Protein AF-A0A183ESA0-F1 (afdb_monomer_lite)

Organism: NCBI:txid637853

Foldseek 3Di:
DPPPDDDDPDDPDPVSLVVVLVVDQDAAEQVRLVVCVVPPVVSCLSCLVRHPHYPPHFLVVLLVSQVSCVVNVDQFEDEEADPSCLSVQQSHPAHEHEHPDALDVVVVVVVVVVVVPPPDDDDDDDDDDDDDDDDDDDDDDDDDDDDDDDDDYDDYDDDDDDDDDDDDDDDPVVVVVVVVVVVVVVVVVVVVVSPDRDDDSSNVRGPHYDSGNDPVVVVVVVVVVVVVVVVVVVVVVVVVVVVVVVVVVCVVCVVVVHDDDPVGD

Structure (mmCIF, N/CA/C/O backbone):
data_AF-A0A183ESA0-F1
#
_entry.id   AF-A0A183ESA0-F1
#
loop_
_atom_site.group_PDB
_atom_site.id
_atom_site.type_symbol
_atom_site.label_atom_id
_atom_site.label_alt_id
_atom_site.label_comp_id
_atom_site.label_asym_id
_atom_site.label_entity_id
_atom_site.label_seq_id
_atom_site.pdbx_PDB_ins_code
_atom_site.Cartn_x
_atom_site.Cartn_y
_atom_site.Cartn_z
_atom_site.occupancy
_atom_site.B_iso_or_equiv
_atom_site.auth_seq_id
_atom_site.auth_comp_id
_atom_site.auth_asym_id
_atom_site.auth_atom_id
_atom_site.pdbx_PDB_model_num
ATOM 1 N N . MET A 1 1 ? 20.793 -19.595 -25.268 1.00 42.97 1 MET A N 1
ATOM 2 C CA . MET A 1 1 ? 19.535 -20.007 -25.916 1.00 42.97 1 MET A CA 1
ATOM 3 C C . MET A 1 1 ? 18.434 -19.319 -25.129 1.00 42.97 1 MET A C 1
ATOM 5 O O . MET A 1 1 ? 18.090 -19.791 -24.059 1.00 42.97 1 MET A O 1
ATOM 9 N N . ASN A 1 2 ? 18.054 -18.106 -25.539 1.00 47.03 2 ASN A N 1
ATOM 10 C CA . ASN A 1 2 ? 16.984 -17.364 -24.872 1.00 47.03 2 ASN A CA 1
ATOM 11 C C . ASN A 1 2 ? 15.688 -17.738 -25.583 1.00 47.03 2 ASN A C 1
ATOM 13 O O . ASN A 1 2 ? 15.438 -17.263 -26.691 1.00 47.03 2 ASN A O 1
ATOM 17 N N . ASP A 1 3 ? 14.908 -18.621 -24.967 1.00 59.81 3 ASP A N 1
ATOM 18 C CA . ASP A 1 3 ? 13.585 -19.028 -25.443 1.00 59.81 3 ASP A CA 1
ATOM 19 C C . ASP A 1 3 ? 12.548 -17.928 -25.150 1.00 59.81 3 ASP A C 1
ATOM 21 O O . ASP A 1 3 ? 11.553 -18.137 -24.454 1.00 59.81 3 ASP A O 1
ATOM 25 N N . ASP A 1 4 ? 12.784 -16.723 -25.675 1.00 79.75 4 ASP A N 1
ATOM 26 C CA . ASP A 1 4 ? 11.863 -15.595 -25.539 1.00 79.75 4 ASP A CA 1
ATOM 27 C C . ASP A 1 4 ? 10.643 -15.824 -26.441 1.00 79.75 4 ASP A C 1
ATOM 29 O O . ASP A 1 4 ? 10.567 -15.390 -27.596 1.00 79.75 4 ASP A O 1
ATOM 33 N N . LYS A 1 5 ? 9.655 -16.541 -25.902 1.00 81.00 5 LYS A N 1
ATOM 34 C CA . LYS A 1 5 ? 8.377 -16.780 -26.570 1.00 81.00 5 LYS A CA 1
ATOM 35 C C . LYS A 1 5 ? 7.560 -15.487 -26.601 1.00 81.00 5 LYS A C 1
ATOM 37 O O . LYS A 1 5 ? 7.097 -14.998 -25.573 1.00 81.00 5 LYS A O 1
ATOM 42 N N . LYS A 1 6 ? 7.329 -14.945 -27.799 1.00 83.94 6 LYS A N 1
ATOM 43 C CA . LYS A 1 6 ? 6.444 -13.786 -27.999 1.00 83.94 6 LYS A CA 1
ATOM 44 C C . LYS A 1 6 ? 4.983 -14.230 -27.962 1.00 83.94 6 LYS A C 1
ATOM 46 O O . LYS A 1 6 ? 4.572 -15.088 -28.740 1.00 83.94 6 LYS A O 1
ATOM 51 N N . ILE A 1 7 ? 4.199 -13.628 -27.072 1.00 80.00 7 ILE A N 1
ATOM 52 C CA . ILE A 1 7 ? 2.771 -13.915 -26.886 1.00 80.00 7 ILE A CA 1
ATOM 53 C C . ILE A 1 7 ? 1.970 -12.652 -27.222 1.00 80.00 7 ILE A C 1
ATOM 55 O O . ILE A 1 7 ? 2.433 -11.534 -26.994 1.00 80.00 7 ILE A O 1
ATOM 59 N N . SER A 1 8 ? 0.767 -12.820 -27.780 1.00 77.88 8 SER A N 1
ATOM 60 C CA . SER A 1 8 ? -0.164 -11.704 -27.976 1.00 77.88 8 SER A CA 1
ATOM 61 C C . SER A 1 8 ? -0.541 -11.093 -26.629 1.00 77.88 8 SER A C 1
ATOM 63 O O . SER A 1 8 ? -1.071 -11.781 -25.761 1.00 77.88 8 SER A O 1
ATOM 65 N N . LEU A 1 9 ? -0.304 -9.791 -26.488 1.00 73.56 9 LEU A N 1
ATOM 66 C CA . LEU A 1 9 ? -0.511 -9.044 -25.249 1.00 73.56 9 LEU A CA 1
ATOM 67 C C . LEU A 1 9 ? -1.984 -8.990 -24.810 1.00 73.56 9 LEU A C 1
ATOM 69 O O . LEU A 1 9 ? -2.254 -8.907 -23.619 1.00 73.56 9 LEU A O 1
ATOM 73 N N . LEU A 1 10 ? -2.929 -9.033 -25.756 1.00 79.19 10 LEU A N 1
ATOM 74 C CA . LEU A 1 10 ? -4.363 -8.926 -25.479 1.00 79.19 10 LEU A CA 1
ATOM 75 C C . LEU A 1 10 ? -5.070 -10.259 -25.735 1.00 79.19 10 LEU A C 1
ATOM 77 O O . LEU A 1 10 ? -5.258 -10.646 -26.896 1.00 79.19 10 LEU A O 1
ATOM 81 N N . PRO A 1 11 ? -5.491 -10.964 -24.674 1.00 78.94 11 PRO A N 1
ATOM 82 C CA . PRO A 1 11 ? -6.398 -12.092 -24.802 1.00 78.94 11 PRO A CA 1
ATOM 83 C C . PRO A 1 11 ? -7.762 -11.616 -25.330 1.00 78.94 11 PRO A C 1
ATOM 85 O O . PRO A 1 11 ? -8.261 -10.564 -24.941 1.00 78.94 11 PRO A O 1
ATOM 88 N N . LYS A 1 12 ? -8.374 -12.389 -26.235 1.00 78.94 12 LYS A N 1
ATOM 89 C CA . LYS A 1 12 ? -9.577 -11.973 -26.988 1.00 78.94 12 LYS A CA 1
ATOM 90 C C . LYS A 1 12 ? -10.897 -12.094 -26.209 1.00 78.94 12 LYS A C 1
ATOM 92 O O . LYS A 1 12 ? -11.920 -11.614 -26.681 1.00 78.94 12 LYS A O 1
ATOM 97 N N . SER A 1 13 ? -10.896 -12.756 -25.053 1.00 83.81 13 SER A N 1
ATOM 98 C CA . SER A 1 13 ? -12.087 -12.981 -24.225 1.00 83.81 13 SER A CA 1
ATOM 99 C C . SER A 1 13 ? -11.747 -12.917 -22.738 1.00 83.81 13 SER A C 1
ATOM 101 O O . SER A 1 13 ? -10.604 -13.162 -22.352 1.00 83.81 13 SER A O 1
ATOM 103 N N . ASN A 1 14 ? -12.743 -12.656 -21.886 1.00 83.19 14 ASN A N 1
ATOM 104 C CA . ASN A 1 14 ? -12.554 -12.618 -20.429 1.00 83.19 14 ASN A CA 1
ATOM 105 C C . ASN A 1 14 ? -12.005 -13.943 -19.875 1.00 83.19 14 ASN A C 1
ATOM 107 O O . ASN A 1 14 ? -11.122 -13.935 -19.022 1.00 83.19 14 ASN A O 1
ATOM 111 N N . ALA A 1 15 ? -12.464 -15.080 -20.409 1.00 86.75 15 ALA A N 1
ATOM 112 C CA . ALA A 1 15 ? -11.935 -16.394 -20.047 1.00 86.75 15 ALA A CA 1
ATOM 113 C C . ALA A 1 15 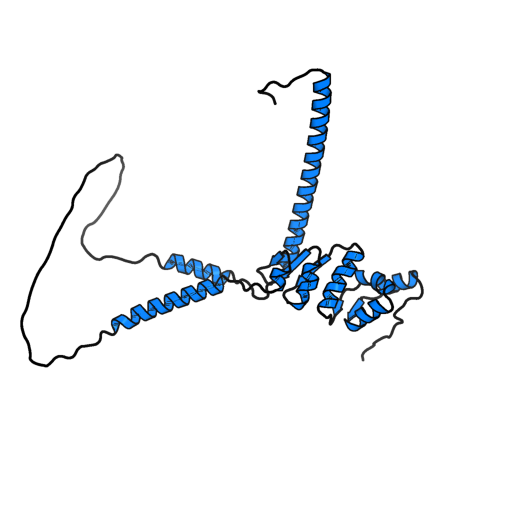? -10.451 -16.540 -20.426 1.00 86.75 15 ALA A C 1
ATOM 115 O O . ALA A 1 15 ? -9.660 -17.089 -19.660 1.00 86.75 15 ALA A O 1
ATOM 116 N N . ALA A 1 16 ? -10.051 -16.001 -21.581 1.00 87.12 16 ALA A N 1
ATOM 117 C CA . ALA A 1 16 ? -8.655 -15.997 -21.998 1.00 87.12 16 ALA A CA 1
ATOM 118 C C . ALA A 1 16 ? -7.798 -15.058 -21.131 1.00 87.12 16 ALA A C 1
ATOM 120 O O . ALA A 1 16 ? -6.653 -15.396 -20.853 1.00 87.12 16 ALA A O 1
ATOM 121 N N . VAL A 1 17 ? -8.340 -13.925 -20.662 1.00 86.38 17 VAL A N 1
ATOM 122 C CA . VAL A 1 17 ? -7.652 -13.031 -19.710 1.00 86.38 17 VAL A CA 1
ATOM 123 C C . VAL A 1 17 ? -7.436 -13.726 -18.371 1.00 86.38 17 VAL A C 1
ATOM 125 O O . VAL A 1 17 ? -6.319 -13.719 -17.864 1.00 86.38 17 VAL A O 1
ATOM 128 N N . ALA A 1 18 ? -8.468 -14.373 -17.825 1.00 88.25 18 ALA A N 1
ATOM 129 C CA . ALA A 1 18 ? -8.351 -15.117 -16.575 1.00 88.25 18 ALA A CA 1
ATOM 130 C C . ALA A 1 18 ? -7.291 -16.224 -16.678 1.00 88.25 18 ALA A C 1
ATOM 132 O O . ALA A 1 18 ? -6.413 -16.321 -15.821 1.00 88.25 18 ALA A O 1
ATOM 133 N N . ARG A 1 19 ? -7.311 -16.996 -17.775 1.00 90.44 19 ARG A N 1
ATOM 134 C CA . ARG A 1 19 ? -6.288 -18.012 -18.043 1.00 90.44 19 ARG A CA 1
ATOM 135 C C . ARG A 1 19 ? -4.894 -17.396 -18.148 1.00 90.44 19 ARG A C 1
ATOM 137 O O . ARG A 1 19 ? -3.972 -17.884 -17.506 1.00 90.44 19 ARG A O 1
ATOM 144 N N . PHE A 1 20 ? -4.750 -16.312 -18.905 1.00 89.69 20 PHE A N 1
ATOM 145 C CA . PHE A 1 20 ? -3.479 -15.615 -19.085 1.00 89.69 20 PHE A CA 1
ATOM 146 C C . PHE A 1 20 ? -2.893 -15.126 -17.755 1.00 89.69 20 PHE A C 1
ATOM 148 O O . PHE A 1 20 ? -1.701 -15.286 -17.519 1.00 89.69 20 PHE A O 1
ATOM 155 N N . ILE A 1 21 ? -3.734 -14.596 -16.864 1.00 91.12 21 ILE A N 1
ATOM 156 C CA . ILE A 1 21 ? -3.325 -14.165 -15.523 1.00 91.12 21 ILE A CA 1
ATOM 157 C C . ILE A 1 21 ? -2.911 -15.349 -14.642 1.00 91.12 21 ILE A C 1
ATOM 159 O O . ILE A 1 21 ? -1.981 -15.220 -13.855 1.00 91.12 21 ILE A O 1
ATOM 163 N N . SER A 1 22 ? -3.583 -16.496 -14.762 1.00 90.62 22 SER A N 1
ATOM 164 C CA . SER A 1 22 ? -3.244 -17.689 -13.975 1.00 90.62 22 SER A CA 1
ATOM 165 C C . SER A 1 22 ? -2.002 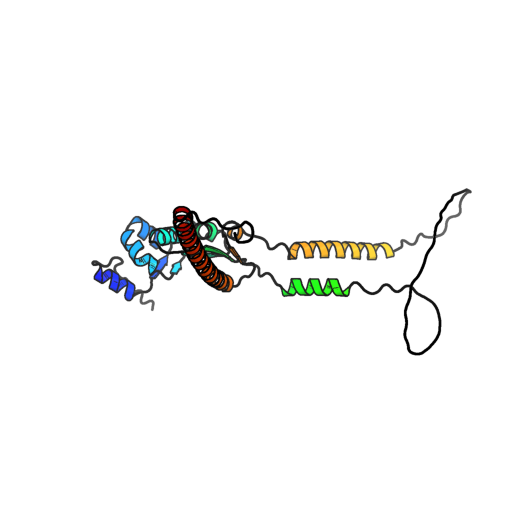-18.433 -14.474 1.00 90.62 22 SER A C 1
ATOM 167 O O . SER A 1 22 ? -1.339 -19.105 -13.692 1.00 90.62 22 SER A O 1
ATOM 169 N N . GLU A 1 23 ? -1.706 -18.342 -15.772 1.00 91.44 23 GLU A N 1
ATOM 170 C CA . GLU A 1 23 ? -0.647 -19.116 -16.432 1.00 91.44 23 GLU A CA 1
ATOM 171 C C . GLU A 1 23 ? 0.717 -18.410 -16.364 1.00 91.44 23 GLU A C 1
ATOM 173 O O . GLU A 1 23 ? 1.753 -19.068 -16.456 1.00 91.44 23 GLU A O 1
ATOM 178 N N . TYR A 1 24 ? 0.731 -17.086 -16.175 1.00 90.56 24 TYR A N 1
ATOM 179 C CA . TYR A 1 24 ? 1.946 -16.274 -16.218 1.00 90.56 24 TYR A CA 1
ATOM 180 C C . TYR A 1 24 ? 2.103 -15.360 -15.007 1.00 90.56 24 TYR A C 1
ATOM 182 O O . TYR A 1 24 ? 1.142 -14.838 -14.449 1.00 90.56 24 TYR A O 1
ATOM 190 N N . GLU A 1 25 ? 3.360 -15.093 -14.656 1.00 92.25 25 GLU A N 1
ATOM 191 C CA . GLU A 1 25 ? 3.720 -14.044 -13.709 1.00 92.25 25 GLU A CA 1
ATOM 192 C C . GLU A 1 25 ? 4.126 -12.775 -14.458 1.00 92.25 25 GLU A C 1
ATOM 194 O O . GLU A 1 25 ? 4.888 -12.825 -15.426 1.00 92.25 25 GLU A O 1
ATOM 199 N N . PHE A 1 26 ? 3.640 -11.618 -14.006 1.00 93.69 26 PHE A N 1
ATOM 200 C CA . PHE A 1 26 ? 3.878 -10.362 -14.712 1.00 93.69 26 PHE A CA 1
ATOM 201 C C . PHE A 1 26 ? 5.022 -9.553 -14.105 1.00 93.69 26 PHE A C 1
ATOM 203 O O . PHE A 1 26 ? 5.027 -9.219 -12.915 1.00 93.69 26 PHE A O 1
ATOM 210 N N . CYS A 1 27 ? 5.944 -9.163 -14.983 1.00 95.75 27 CYS A N 1
ATOM 211 C CA . CYS A 1 27 ? 6.934 -8.120 -14.767 1.00 95.75 27 CYS A CA 1
ATOM 212 C C . CYS A 1 27 ? 6.719 -7.030 -15.824 1.00 95.75 27 CYS A C 1
ATOM 214 O O . CYS A 1 27 ? 6.793 -7.303 -17.022 1.00 95.75 27 CYS A O 1
ATOM 216 N N . ILE A 1 28 ? 6.425 -5.802 -15.395 1.00 96.06 28 ILE A N 1
ATOM 217 C CA . ILE A 1 28 ? 6.153 -4.673 -16.291 1.00 96.06 28 ILE A CA 1
ATOM 218 C C . ILE A 1 28 ? 7.266 -3.639 -16.151 1.00 96.06 28 ILE A C 1
ATOM 220 O O . ILE A 1 28 ? 7.610 -3.219 -15.049 1.00 96.06 28 ILE A O 1
ATOM 224 N N . THR A 1 29 ? 7.821 -3.197 -17.278 1.00 97.62 29 THR A N 1
ATOM 225 C CA . THR A 1 29 ? 8.813 -2.116 -17.306 1.00 97.62 29 THR A CA 1
ATOM 226 C C . THR A 1 29 ? 8.151 -0.741 -17.410 1.00 97.62 29 THR A C 1
ATOM 228 O O . THR A 1 29 ? 7.034 -0.626 -17.911 1.00 97.62 29 THR A O 1
ATOM 231 N N . GLY A 1 30 ? 8.851 0.326 -17.014 1.00 97.12 30 GLY A N 1
ATOM 232 C CA . GLY A 1 30 ? 8.364 1.710 -17.140 1.00 97.12 30 GLY A CA 1
ATOM 233 C C . GLY A 1 30 ? 7.778 2.071 -18.517 1.00 97.12 30 GLY A C 1
ATOM 234 O O . GLY A 1 30 ? 6.642 2.547 -18.578 1.00 97.12 30 GLY A O 1
ATOM 235 N N . PRO A 1 31 ? 8.480 1.810 -19.638 1.00 96.94 31 PRO A N 1
ATOM 236 C CA . PRO A 1 31 ? 7.934 2.059 -20.974 1.00 96.94 31 PRO A CA 1
ATOM 237 C C . PRO A 1 31 ? 6.676 1.236 -21.279 1.00 96.94 31 PRO A C 1
ATOM 239 O O . PRO A 1 31 ? 5.709 1.772 -21.820 1.00 96.94 31 PRO A O 1
ATOM 242 N N . ALA A 1 32 ? 6.652 -0.044 -20.887 1.00 95.44 32 ALA A N 1
ATOM 243 C CA . ALA A 1 32 ? 5.488 -0.906 -21.074 1.00 95.44 32 ALA A CA 1
ATOM 244 C C . ALA A 1 32 ? 4.286 -0.420 -20.250 1.00 95.44 32 ALA A C 1
ATOM 246 O O . ALA A 1 32 ? 3.168 -0.398 -20.753 1.00 95.44 32 ALA A O 1
ATOM 247 N N . PHE A 1 33 ? 4.512 0.043 -19.019 1.00 96.88 33 PHE A N 1
ATOM 248 C CA . PHE A 1 33 ? 3.473 0.612 -18.166 1.00 96.88 33 PHE A CA 1
ATOM 249 C C . PHE A 1 33 ? 2.828 1.854 -18.796 1.00 96.88 33 PHE A C 1
ATOM 251 O O . PHE A 1 33 ? 1.606 1.946 -18.851 1.00 96.88 33 PHE A O 1
ATOM 258 N N . ILE A 1 34 ? 3.625 2.781 -19.341 1.00 96.81 34 ILE A N 1
ATOM 259 C CA . ILE A 1 34 ? 3.108 3.974 -20.038 1.00 96.81 34 ILE A CA 1
ATOM 260 C C . ILE A 1 34 ? 2.361 3.604 -21.325 1.00 96.81 34 ILE A C 1
ATOM 262 O O . ILE A 1 34 ? 1.301 4.163 -21.623 1.00 96.81 34 ILE A O 1
ATOM 266 N N . TYR A 1 35 ? 2.882 2.642 -22.087 1.00 95.69 35 TYR A N 1
ATOM 267 C CA . TYR A 1 35 ? 2.198 2.135 -23.274 1.00 95.69 35 TYR A CA 1
ATOM 268 C C . TYR A 1 35 ? 0.829 1.541 -22.915 1.00 95.69 35 TYR A C 1
ATOM 270 O O . TYR A 1 35 ? -0.185 1.899 -23.511 1.00 95.69 35 TYR A O 1
ATOM 278 N N . LEU A 1 36 ? 0.779 0.696 -21.885 1.00 95.12 36 LEU A N 1
ATOM 279 C CA . LEU A 1 36 ? -0.451 0.092 -21.387 1.00 95.12 36 LEU A CA 1
ATOM 280 C C . LEU A 1 36 ? -1.431 1.140 -20.847 1.00 95.12 36 LEU A C 1
ATOM 282 O O . LEU A 1 36 ? -2.613 1.074 -21.171 1.00 95.12 36 LEU A O 1
ATOM 286 N N . LEU A 1 37 ? -0.951 2.141 -20.105 1.00 94.25 37 LEU A N 1
ATOM 287 C CA . LEU A 1 37 ? -1.775 3.254 -19.626 1.00 94.25 37 LEU A CA 1
ATOM 288 C C . LEU A 1 37 ? -2.436 4.026 -20.775 1.00 94.25 37 LEU A C 1
ATOM 290 O O . LEU A 1 37 ? -3.595 4.409 -20.660 1.00 94.25 37 LEU A O 1
ATOM 294 N N . SER A 1 38 ? -1.712 4.254 -21.874 1.00 95.12 38 SER A N 1
ATOM 295 C CA . SER A 1 38 ? -2.193 5.079 -22.991 1.00 95.12 38 SER A CA 1
ATOM 296 C C . SER A 1 38 ? -3.023 4.316 -24.025 1.00 95.12 38 SER A C 1
ATOM 298 O O . SER A 1 38 ? -3.928 4.896 -24.622 1.00 95.12 38 SER A O 1
ATOM 300 N N . LYS A 1 39 ? -2.721 3.035 -24.272 1.00 94.06 39 LYS A N 1
ATOM 301 C CA . LYS A 1 39 ? -3.350 2.243 -25.344 1.00 94.06 39 LYS A CA 1
ATOM 302 C C . LYS A 1 39 ? -4.282 1.145 -24.839 1.00 94.06 39 LYS A C 1
ATOM 304 O O . LYS A 1 39 ? -5.254 0.828 -25.518 1.00 94.06 39 LYS A O 1
ATOM 309 N N . HIS A 1 40 ? -4.021 0.575 -23.662 1.00 92.75 40 HIS A N 1
ATOM 310 C CA . HIS A 1 40 ? -4.723 -0.609 -23.150 1.00 92.75 40 HIS A CA 1
ATOM 311 C C . HIS A 1 40 ? -5.070 -0.479 -21.659 1.00 92.75 40 HIS A C 1
ATOM 313 O O . HIS A 1 40 ? -4.832 -1.391 -20.866 1.00 92.75 40 HIS A O 1
ATOM 319 N N . TYR A 1 41 ? -5.662 0.657 -21.280 1.00 92.19 41 TYR A N 1
ATOM 320 C CA . TYR A 1 41 ? -5.910 1.016 -19.881 1.00 92.19 41 TYR A CA 1
ATOM 321 C C . TYR A 1 41 ? -6.769 -0.010 -19.124 1.00 92.19 41 TYR A C 1
ATOM 323 O O . TYR A 1 41 ? -6.438 -0.395 -18.004 1.00 92.19 41 TYR A O 1
ATOM 331 N N . HIS A 1 42 ? -7.842 -0.510 -19.747 1.00 91.06 42 HIS A N 1
ATOM 332 C CA . HIS A 1 42 ? -8.700 -1.528 -19.133 1.00 91.06 42 HIS A CA 1
ATOM 333 C C . HIS A 1 42 ? -7.926 -2.822 -18.847 1.00 91.06 42 HIS A C 1
ATOM 335 O O . HIS A 1 42 ? -8.008 -3.369 -17.751 1.00 91.06 42 HIS A O 1
ATOM 341 N N . PHE A 1 43 ? -7.131 -3.287 -19.813 1.00 91.50 43 PHE A N 1
ATOM 342 C CA . PHE A 1 43 ? -6.308 -4.482 -19.642 1.00 91.50 43 PHE A CA 1
ATOM 343 C C . PHE A 1 43 ? -5.271 -4.295 -18.530 1.00 91.50 43 PHE A C 1
ATOM 345 O O . PHE A 1 43 ? -5.128 -5.173 -17.683 1.00 91.50 43 PHE A O 1
ATOM 352 N N . LEU A 1 44 ? -4.617 -3.128 -18.479 1.00 93.62 44 LEU A N 1
ATOM 353 C CA . LEU A 1 44 ? -3.693 -2.788 -17.402 1.00 93.62 44 LEU A CA 1
ATOM 354 C C . LEU A 1 44 ? -4.367 -2.894 -16.033 1.00 93.62 44 LEU A C 1
ATOM 356 O O . LEU A 1 44 ? -3.815 -3.534 -15.147 1.00 93.62 44 LEU A O 1
ATOM 360 N N . ARG A 1 45 ? -5.560 -2.311 -15.865 1.00 93.06 45 ARG A N 1
ATOM 361 C CA . ARG A 1 45 ? -6.317 -2.385 -14.605 1.00 93.06 45 ARG A CA 1
ATOM 362 C C . ARG A 1 45 ? -6.657 -3.822 -14.208 1.00 93.06 45 ARG A C 1
ATOM 364 O O . ARG A 1 45 ? -6.602 -4.128 -13.023 1.00 93.06 45 ARG A O 1
ATOM 371 N N . CYS A 1 46 ? -6.959 -4.696 -15.170 1.00 91.75 46 CYS A N 1
ATOM 372 C CA . CYS A 1 46 ? -7.207 -6.114 -14.899 1.00 91.75 46 CYS A CA 1
ATOM 373 C C . CYS A 1 46 ? -5.956 -6.843 -14.401 1.00 91.75 46 CYS A C 1
ATOM 375 O O . CYS A 1 46 ? -6.050 -7.631 -13.468 1.00 91.75 46 CYS A O 1
ATOM 377 N N . ILE A 1 47 ? -4.792 -6.599 -15.011 1.00 93.44 47 ILE A N 1
ATOM 378 C CA . ILE A 1 47 ? -3.563 -7.317 -14.644 1.00 93.44 47 ILE A CA 1
ATOM 379 C C . ILE A 1 47 ? -2.835 -6.689 -13.454 1.00 93.44 47 ILE A C 1
ATOM 381 O O . ILE A 1 47 ? -2.086 -7.392 -12.791 1.00 93.44 47 ILE A O 1
ATOM 385 N N . MET A 1 48 ? -3.038 -5.397 -13.165 1.00 94.56 48 MET A N 1
ATOM 386 C CA . MET A 1 48 ? -2.276 -4.639 -12.160 1.00 94.56 48 MET A CA 1
ATOM 387 C C . MET A 1 48 ? -2.210 -5.312 -10.777 1.00 94.56 48 MET A C 1
ATOM 389 O O . MET A 1 48 ? -1.107 -5.373 -10.235 1.00 94.56 48 MET A O 1
ATOM 393 N N . PRO A 1 49 ? -3.301 -5.886 -10.226 1.00 93.94 49 PRO A N 1
ATOM 394 C CA . PRO A 1 49 ? -3.256 -6.603 -8.945 1.00 93.94 49 PRO A CA 1
ATOM 395 C C . PRO A 1 49 ? -2.417 -7.890 -8.974 1.00 93.94 49 PRO A C 1
ATOM 397 O O . PRO A 1 49 ? -2.046 -8.415 -7.929 1.00 93.94 49 PRO A O 1
ATOM 400 N N . HIS A 1 50 ? -2.125 -8.406 -10.168 1.00 94.56 50 HIS A N 1
ATOM 401 C CA . HIS A 1 50 ? -1.374 -9.637 -10.401 1.00 94.56 50 HIS A CA 1
ATOM 402 C C . HIS A 1 50 ? 0.077 -9.374 -10.835 1.00 94.56 50 HIS A C 1
ATOM 404 O O . HIS A 1 50 ? 0.847 -10.317 -11.029 1.00 94.56 50 HIS A O 1
ATOM 410 N N . VAL A 1 51 ? 0.478 -8.106 -10.993 1.00 96.25 51 VAL A N 1
ATOM 411 C CA . VAL A 1 51 ? 1.859 -7.744 -11.327 1.00 96.25 51 VAL A CA 1
ATOM 412 C C . VAL A 1 51 ? 2.739 -7.851 -10.095 1.00 96.25 51 VAL A C 1
ATOM 414 O O . VAL A 1 51 ? 2.545 -7.138 -9.115 1.00 96.25 51 VAL A O 1
ATOM 417 N N . LYS A 1 52 ? 3.749 -8.721 -10.168 1.00 96.25 52 LYS A N 1
ATOM 418 C CA . LYS A 1 52 ? 4.701 -8.932 -9.071 1.00 96.25 52 LYS A CA 1
ATOM 419 C C . LYS A 1 52 ? 5.831 -7.914 -9.086 1.00 96.25 52 LYS A C 1
ATOM 421 O O . LYS A 1 52 ? 6.329 -7.529 -8.034 1.00 96.25 52 LYS A O 1
ATOM 426 N N . ILE A 1 53 ? 6.262 -7.508 -10.282 1.00 97.38 53 ILE A N 1
ATOM 427 C CA . ILE A 1 53 ? 7.441 -6.660 -10.456 1.00 97.38 53 ILE A CA 1
ATOM 428 C C . ILE A 1 53 ? 7.114 -5.500 -11.390 1.00 97.38 53 ILE A C 1
ATOM 430 O O . ILE A 1 53 ? 6.736 -5.694 -12.543 1.00 97.38 53 ILE A O 1
ATOM 434 N N . PHE A 1 54 ? 7.343 -4.283 -10.903 1.00 97.12 54 PHE A N 1
ATOM 435 C CA . PHE A 1 54 ? 7.434 -3.087 -11.733 1.00 97.12 54 PHE A CA 1
ATOM 436 C C . PHE A 1 54 ? 8.901 -2.662 -11.810 1.00 97.12 54 PHE A C 1
ATOM 438 O O . PHE A 1 54 ? 9.480 -2.194 -10.830 1.00 97.12 54 PHE A O 1
ATOM 445 N N . ALA A 1 55 ? 9.525 -2.858 -12.967 1.00 97.19 55 ALA A N 1
ATOM 446 C CA . ALA A 1 55 ? 10.954 -2.650 -13.159 1.00 97.19 55 ALA A CA 1
ATOM 447 C C . ALA A 1 55 ? 11.246 -1.350 -13.920 1.00 97.19 55 ALA A C 1
ATOM 449 O O . ALA A 1 55 ? 10.485 -0.928 -14.789 1.00 97.19 55 ALA A O 1
ATOM 450 N N . ARG A 1 56 ? 12.402 -0.731 -13.641 1.00 96.12 56 ARG A N 1
ATOM 451 C CA . ARG A 1 56 ? 12.890 0.463 -14.367 1.00 96.12 56 ARG A CA 1
ATOM 452 C C . ARG A 1 56 ? 11.849 1.596 -14.428 1.00 96.12 56 ARG A C 1
ATOM 454 O O . ARG A 1 56 ? 11.678 2.241 -15.459 1.00 96.12 56 ARG A O 1
ATOM 461 N N . MET A 1 57 ? 11.141 1.806 -13.320 1.00 97.00 57 MET A N 1
ATOM 462 C CA . MET A 1 57 ? 10.090 2.815 -13.204 1.00 97.00 57 MET A CA 1
ATOM 463 C C . MET A 1 57 ? 10.687 4.183 -12.875 1.00 97.00 57 MET A C 1
ATOM 465 O O . MET A 1 57 ? 11.483 4.308 -11.942 1.00 97.00 57 MET A O 1
ATOM 469 N N . ALA A 1 58 ? 10.258 5.217 -13.595 1.00 96.81 58 ALA A N 1
ATOM 470 C CA . ALA A 1 58 ? 10.539 6.599 -13.219 1.00 96.81 58 ALA A CA 1
ATOM 471 C C . ALA A 1 58 ? 9.794 6.969 -11.916 1.00 96.81 58 ALA A C 1
ATOM 473 O O . ALA A 1 58 ? 8.724 6.407 -11.657 1.00 96.81 58 ALA A O 1
ATOM 474 N N . PRO A 1 59 ? 10.275 7.946 -11.120 1.00 96.69 59 PRO A N 1
ATOM 475 C CA . PRO A 1 59 ? 9.635 8.339 -9.857 1.00 96.69 59 PRO A CA 1
ATOM 476 C C . PRO A 1 59 ? 8.130 8.617 -9.987 1.00 96.69 59 PRO A C 1
ATOM 478 O O . PRO A 1 59 ? 7.319 8.068 -9.243 1.00 96.69 59 PRO A O 1
ATOM 481 N N . LYS A 1 60 ? 7.725 9.371 -11.020 1.00 96.38 60 LYS A N 1
ATOM 482 C CA . LYS A 1 60 ? 6.307 9.675 -11.268 1.00 96.38 60 LYS A CA 1
ATOM 483 C C . LYS A 1 60 ? 5.471 8.439 -11.615 1.00 96.38 60 LYS A C 1
ATOM 485 O O . LYS A 1 60 ? 4.279 8.391 -11.327 1.00 96.38 60 LYS A O 1
ATOM 490 N N . GLN A 1 61 ? 6.085 7.422 -12.218 1.00 97.25 61 GLN A N 1
ATOM 491 C CA . GLN A 1 61 ? 5.405 6.168 -12.540 1.00 97.25 61 GLN A CA 1
ATOM 492 C C . GLN A 1 61 ? 5.158 5.331 -11.282 1.00 97.25 61 GLN A C 1
ATOM 494 O O . GLN A 1 61 ? 4.096 4.729 -11.176 1.00 97.25 61 GLN A O 1
ATOM 499 N N . LYS A 1 62 ? 6.080 5.333 -10.307 1.00 96.88 62 LYS A N 1
ATOM 500 C CA . LYS A 1 62 ? 5.877 4.657 -9.012 1.00 96.88 62 LYS A CA 1
ATOM 501 C C . LYS A 1 62 ? 4.675 5.232 -8.261 1.00 96.88 62 LYS A C 1
ATOM 503 O O . LYS A 1 62 ? 3.816 4.487 -7.801 1.00 96.88 62 LYS A O 1
ATOM 508 N N . GLU A 1 63 ? 4.573 6.561 -8.213 1.00 96.81 63 GLU A N 1
ATOM 509 C CA . GLU A 1 63 ? 3.398 7.259 -7.672 1.00 96.81 63 GLU A CA 1
ATOM 510 C C . GLU A 1 63 ? 2.114 6.847 -8.410 1.00 96.81 63 GLU A C 1
ATOM 512 O O . GLU A 1 63 ? 1.079 6.583 -7.790 1.00 96.81 63 GLU A O 1
ATOM 517 N N . ARG A 1 64 ? 2.181 6.735 -9.744 1.00 96.94 64 ARG A N 1
ATOM 518 C CA . ARG A 1 64 ? 1.029 6.315 -10.543 1.00 96.94 64 ARG A CA 1
ATOM 519 C C . ARG A 1 64 ? 0.593 4.881 -10.240 1.00 96.94 64 ARG A C 1
ATOM 521 O O . ARG A 1 64 ? -0.601 4.637 -10.157 1.00 96.94 64 ARG A O 1
ATOM 528 N N . VAL A 1 65 ? 1.524 3.951 -10.025 1.00 97.25 65 VAL A N 1
ATOM 529 C CA . VAL A 1 65 ? 1.190 2.570 -9.631 1.00 97.25 65 VAL A CA 1
ATOM 530 C C . VAL A 1 65 ? 0.396 2.551 -8.321 1.00 97.25 65 VAL A C 1
ATOM 532 O O . VAL A 1 65 ? -0.667 1.938 -8.267 1.00 97.25 65 VAL A O 1
ATOM 535 N N . ILE A 1 66 ? 0.860 3.270 -7.292 1.00 97.62 66 ILE A N 1
ATOM 536 C CA . ILE A 1 66 ? 0.163 3.344 -5.997 1.00 97.62 66 ILE A CA 1
ATOM 537 C C . ILE A 1 66 ? -1.238 3.946 -6.153 1.00 97.62 66 ILE A C 1
ATOM 539 O O . ILE A 1 66 ? -2.215 3.391 -5.657 1.00 97.62 66 ILE A O 1
ATOM 543 N N . THR A 1 67 ? -1.360 5.060 -6.874 1.00 97.00 67 THR A N 1
ATOM 544 C CA . THR A 1 67 ? -2.655 5.736 -7.056 1.00 97.00 67 THR A CA 1
ATOM 545 C C . THR A 1 67 ? -3.649 4.918 -7.889 1.00 97.00 67 THR A C 1
ATOM 547 O O . THR A 1 67 ? -4.839 4.912 -7.571 1.00 97.00 67 THR A O 1
ATOM 550 N N . GLU A 1 68 ? -3.198 4.179 -8.905 1.00 96.44 68 GLU A N 1
ATOM 551 C CA . GLU A 1 68 ? -4.059 3.274 -9.683 1.00 96.44 68 GLU A CA 1
ATOM 552 C C . GLU A 1 68 ? -4.534 2.076 -8.846 1.00 96.44 68 GLU A C 1
ATOM 554 O O . GLU A 1 68 ? -5.726 1.768 -8.864 1.00 96.44 68 GLU A O 1
ATOM 559 N N . LEU A 1 69 ? -3.654 1.456 -8.046 1.00 97.25 69 LEU A N 1
ATOM 560 C CA . LEU A 1 69 ? -4.039 0.394 -7.104 1.00 97.25 69 LEU A CA 1
ATOM 561 C C . LEU A 1 69 ? -5.074 0.890 -6.083 1.00 97.25 69 LEU A C 1
ATOM 563 O O . LEU A 1 69 ? -6.081 0.222 -5.851 1.00 97.25 69 LEU A O 1
ATOM 567 N N . LYS A 1 70 ? -4.899 2.101 -5.544 1.00 96.69 70 LYS A N 1
ATOM 568 C CA . LYS A 1 70 ? -5.899 2.732 -4.665 1.00 96.69 70 LYS A CA 1
ATOM 569 C C . LYS A 1 70 ? -7.228 2.978 -5.372 1.00 96.69 70 LYS A C 1
ATOM 571 O O . LYS A 1 70 ? -8.285 2.705 -4.816 1.00 96.69 70 LYS A O 1
ATOM 576 N N . THR A 1 71 ? -7.191 3.442 -6.620 1.00 96.19 71 THR A N 1
ATOM 577 C CA . THR A 1 71 ? -8.398 3.673 -7.440 1.00 96.19 71 THR A CA 1
ATOM 578 C C . THR A 1 71 ? -9.128 2.367 -7.781 1.00 96.19 71 THR A C 1
ATOM 580 O O . THR A 1 71 ? -10.304 2.381 -8.136 1.00 96.19 71 THR A O 1
ATOM 583 N N . LEU A 1 72 ? -8.445 1.224 -7.697 1.00 96.12 72 LEU A N 1
ATOM 584 C CA . LEU A 1 72 ? -9.045 -0.108 -7.799 1.00 96.12 72 LEU A CA 1
ATOM 585 C C . LEU A 1 72 ? -9.642 -0.608 -6.469 1.00 96.12 72 LEU A C 1
ATOM 587 O O . LEU A 1 72 ? -10.239 -1.679 -6.449 1.00 96.12 72 LEU A O 1
ATOM 591 N N . GLY A 1 73 ? -9.519 0.158 -5.380 1.00 96.94 73 GLY A N 1
ATOM 592 C CA . GLY A 1 73 ? -10.054 -0.179 -4.059 1.00 96.94 73 GLY A CA 1
ATOM 593 C C . GLY A 1 73 ? -9.090 -0.961 -3.164 1.00 96.94 73 GLY A C 1
ATOM 594 O O . GLY A 1 73 ? -9.496 -1.418 -2.098 1.00 96.94 73 GLY A O 1
ATOM 595 N N . PHE A 1 74 ? -7.824 -1.121 -3.562 1.00 97.31 74 PHE A N 1
ATOM 596 C CA . PHE A 1 74 ? -6.825 -1.776 -2.719 1.00 97.31 74 PHE A CA 1
ATOM 597 C C . PHE A 1 74 ? -6.261 -0.812 -1.676 1.00 97.31 74 PHE A C 1
ATOM 599 O O . PHE A 1 74 ? -5.943 0.337 -1.979 1.00 97.31 74 PHE A O 1
ATOM 606 N N . THR A 1 75 ? -6.062 -1.315 -0.458 1.00 96.88 75 THR A N 1
ATOM 607 C CA . THR A 1 75 ? -5.238 -0.645 0.553 1.00 96.88 75 THR A CA 1
ATOM 608 C C . THR A 1 75 ? -3.765 -0.853 0.220 1.00 96.88 75 THR A C 1
ATOM 610 O O . THR A 1 75 ? -3.316 -1.978 -0.001 1.00 96.88 75 THR A O 1
ATOM 613 N N . THR A 1 76 ? -3.005 0.233 0.189 1.00 97.50 76 THR A N 1
ATOM 614 C CA . THR A 1 76 ? -1.620 0.264 -0.280 1.00 97.50 76 THR A CA 1
ATOM 615 C C . THR A 1 76 ? -0.646 0.600 0.840 1.00 97.50 76 THR A C 1
ATOM 617 O O . THR A 1 76 ? -0.865 1.515 1.635 1.00 97.50 76 THR A O 1
ATOM 620 N N . LEU A 1 77 ? 0.473 -0.122 0.865 1.00 97.56 77 LEU A N 1
ATOM 621 C CA . LEU A 1 77 ? 1.632 0.196 1.688 1.00 97.56 77 LEU A CA 1
ATOM 622 C C . LEU A 1 77 ? 2.839 0.383 0.772 1.00 97.56 77 LEU A C 1
ATOM 624 O O . LEU A 1 77 ? 3.098 -0.462 -0.083 1.00 97.56 77 LEU A O 1
ATOM 628 N N . MET A 1 78 ? 3.575 1.474 0.962 1.00 96.75 78 MET A N 1
ATOM 629 C CA . MET A 1 78 ? 4.834 1.734 0.266 1.00 96.75 78 MET A CA 1
ATOM 630 C C . MET A 1 78 ? 5.955 1.860 1.292 1.00 96.75 78 MET A C 1
ATOM 632 O O . MET A 1 78 ? 5.815 2.584 2.278 1.00 96.75 78 MET A O 1
ATOM 636 N N . CYS A 1 79 ? 7.079 1.193 1.042 1.00 94.88 79 CYS A N 1
ATOM 637 C CA . CYS A 1 79 ? 8.314 1.422 1.778 1.00 94.88 79 CYS A CA 1
ATOM 638 C C . CYS A 1 79 ? 9.459 1.767 0.826 1.00 94.88 79 CYS A C 1
ATOM 640 O O . CYS A 1 79 ? 9.559 1.197 -0.260 1.00 94.88 79 CYS A O 1
ATOM 642 N N . GLY A 1 80 ? 10.322 2.687 1.240 1.00 92.62 80 GLY A N 1
ATOM 643 C CA . GLY A 1 80 ? 11.475 3.121 0.456 1.00 92.62 80 GLY A CA 1
ATOM 644 C C . GLY A 1 80 ? 12.368 4.055 1.260 1.00 92.62 80 GLY A C 1
ATOM 645 O O . GLY A 1 80 ? 11.954 4.586 2.287 1.00 92.62 80 GLY A O 1
ATOM 646 N N . ASP A 1 81 ? 13.599 4.234 0.811 1.00 88.25 81 ASP A N 1
ATOM 647 C CA . ASP A 1 81 ? 14.616 5.062 1.463 1.00 88.25 81 ASP A CA 1
ATOM 648 C C . ASP A 1 81 ? 15.022 6.282 0.617 1.00 88.25 81 ASP A C 1
ATOM 650 O O . ASP A 1 81 ? 15.528 7.274 1.139 1.00 88.25 81 ASP A O 1
ATOM 654 N N . GLY A 1 82 ? 14.770 6.231 -0.694 1.00 83.62 82 GLY A N 1
ATOM 655 C CA . GLY A 1 82 ? 15.232 7.226 -1.656 1.00 83.62 82 GLY A CA 1
ATOM 656 C C . GLY A 1 82 ? 14.237 8.342 -1.990 1.00 83.62 82 GLY A C 1
ATOM 657 O O . GLY A 1 82 ? 13.016 8.197 -1.912 1.00 83.62 82 GLY A O 1
ATOM 658 N N . THR A 1 83 ? 14.777 9.450 -2.505 1.00 87.69 83 THR A N 1
ATOM 659 C CA . THR A 1 83 ? 14.016 10.602 -3.035 1.00 87.69 83 THR A CA 1
ATOM 660 C C . THR A 1 83 ? 13.067 10.216 -4.179 1.00 87.69 83 THR A C 1
ATOM 662 O O . THR A 1 83 ? 12.020 10.830 -4.371 1.00 87.69 83 THR A O 1
ATOM 665 N N . ASN A 1 84 ? 13.385 9.138 -4.902 1.00 92.38 84 ASN A N 1
ATOM 666 C CA . ASN A 1 84 ? 12.573 8.600 -5.994 1.00 92.38 84 ASN A CA 1
ATOM 667 C C . ASN A 1 84 ? 11.226 8.017 -5.539 1.00 92.38 84 ASN A C 1
ATOM 669 O O . ASN A 1 84 ? 10.334 7.842 -6.370 1.00 92.38 84 ASN A O 1
ATOM 673 N N . ASP A 1 85 ? 11.089 7.682 -4.256 1.00 95.06 85 ASP A N 1
ATOM 674 C CA . ASP A 1 85 ? 9.899 7.037 -3.700 1.00 95.06 85 ASP A CA 1
ATOM 675 C C . ASP A 1 85 ? 8.997 8.022 -2.949 1.00 95.06 85 ASP A C 1
ATOM 677 O O . ASP A 1 85 ? 7.879 7.666 -2.597 1.00 95.06 85 ASP A O 1
ATOM 681 N N . VAL A 1 86 ? 9.424 9.280 -2.779 1.00 94.19 86 VAL A N 1
ATOM 682 C CA . VAL A 1 86 ? 8.701 10.340 -2.048 1.00 94.19 86 VAL A CA 1
ATOM 683 C C . VAL A 1 86 ? 7.249 10.484 -2.510 1.00 94.19 86 VAL A C 1
ATOM 685 O O . VAL A 1 86 ? 6.331 10.498 -1.689 1.00 94.19 86 VAL A O 1
ATOM 688 N N . GLY A 1 87 ? 7.020 10.537 -3.826 1.00 94.94 87 GLY A N 1
ATOM 689 C CA . GLY A 1 87 ? 5.669 10.644 -4.383 1.00 94.94 87 GLY A CA 1
ATOM 690 C C . GLY A 1 87 ? 4.800 9.430 -4.047 1.00 94.94 87 GLY A C 1
ATOM 691 O O . GLY A 1 87 ? 3.645 9.587 -3.658 1.00 94.94 87 GLY A O 1
ATOM 692 N N . ALA A 1 88 ? 5.362 8.224 -4.141 1.00 97.19 88 ALA A N 1
ATOM 693 C CA . ALA A 1 88 ? 4.663 6.980 -3.829 1.00 97.19 88 ALA A CA 1
ATOM 694 C C . ALA A 1 88 ? 4.397 6.827 -2.320 1.00 97.19 88 ALA A C 1
ATOM 696 O O . ALA A 1 88 ? 3.284 6.476 -1.936 1.00 97.19 88 ALA A O 1
ATOM 697 N N . LEU A 1 89 ? 5.380 7.158 -1.475 1.00 96.56 89 LEU A N 1
ATOM 698 C CA . LEU A 1 89 ? 5.274 7.161 -0.012 1.00 96.56 89 LEU A CA 1
ATOM 699 C C . LEU A 1 89 ? 4.151 8.081 0.468 1.00 96.56 89 LEU A C 1
ATOM 701 O O . LEU A 1 89 ? 3.376 7.687 1.333 1.00 96.56 89 LEU A O 1
ATOM 705 N N . LYS A 1 90 ? 4.036 9.272 -0.130 1.00 94.88 90 LYS A N 1
ATOM 706 C CA . LYS A 1 90 ? 3.004 10.255 0.218 1.00 94.88 90 LYS A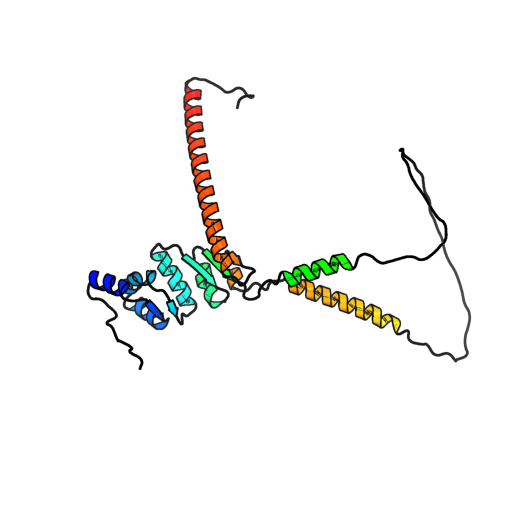 CA 1
ATOM 707 C C . LYS A 1 90 ? 1.590 9.817 -0.178 1.00 94.88 90 LYS A C 1
ATOM 709 O O . LYS A 1 90 ? 0.632 10.178 0.495 1.00 94.88 90 LYS A O 1
ATOM 714 N N . HIS A 1 91 ? 1.445 9.095 -1.290 1.00 96.25 91 HIS A N 1
ATOM 715 C CA . HIS A 1 91 ? 0.129 8.697 -1.802 1.00 96.25 91 HIS A CA 1
ATOM 716 C C . HIS A 1 91 ? -0.361 7.350 -1.268 1.00 96.25 91 HIS A C 1
ATOM 718 O O . HIS A 1 91 ? -1.566 7.091 -1.337 1.00 96.25 91 HIS A O 1
ATOM 724 N N . ALA A 1 92 ? 0.533 6.499 -0.763 1.00 97.38 92 ALA A N 1
ATOM 725 C CA . ALA A 1 92 ? 0.159 5.236 -0.137 1.00 97.38 92 ALA A CA 1
ATOM 726 C C . ALA A 1 92 ? -0.712 5.474 1.106 1.00 97.38 92 ALA A C 1
ATOM 728 O O . ALA A 1 92 ? -0.599 6.505 1.765 1.00 97.38 92 ALA A O 1
ATOM 729 N N . ASP A 1 93 ? -1.579 4.517 1.438 1.00 97.38 93 ASP A N 1
ATOM 730 C CA . ASP A 1 93 ? -2.372 4.593 2.675 1.00 97.38 93 ASP A CA 1
ATOM 731 C C . ASP A 1 93 ? -1.471 4.465 3.907 1.00 97.38 93 ASP A C 1
ATOM 733 O O . ASP A 1 93 ? -1.705 5.099 4.935 1.00 97.38 93 ASP A O 1
ATOM 737 N N . VAL A 1 94 ? -0.396 3.683 3.771 1.00 97.19 94 VAL A N 1
ATOM 738 C CA . VAL A 1 94 ? 0.686 3.589 4.749 1.00 97.19 94 VAL A CA 1
ATOM 739 C C . VAL A 1 94 ? 2.029 3.778 4.042 1.00 97.19 94 VAL A C 1
ATOM 741 O O . VAL A 1 94 ? 2.468 2.920 3.278 1.00 97.19 94 VAL A O 1
ATOM 744 N N . GLY A 1 95 ? 2.703 4.896 4.307 1.00 96.19 95 GLY A N 1
ATOM 745 C CA . GLY A 1 95 ? 4.074 5.145 3.853 1.00 96.19 95 GLY A CA 1
ATOM 746 C C . GLY A 1 95 ? 5.091 4.889 4.967 1.00 96.19 95 GLY A C 1
ATOM 747 O O . GLY A 1 95 ? 4.936 5.413 6.071 1.00 96.19 95 GLY A O 1
ATOM 748 N N . VAL A 1 96 ? 6.139 4.112 4.681 1.00 95.31 96 VAL A N 1
ATOM 749 C CA . VAL A 1 96 ? 7.233 3.821 5.623 1.00 95.31 96 VAL A CA 1
ATOM 750 C C . VAL A 1 96 ? 8.582 4.176 4.998 1.00 95.31 96 VAL A C 1
ATOM 752 O O . VAL A 1 96 ? 9.059 3.488 4.097 1.00 95.31 96 VAL A O 1
ATOM 755 N N . ALA A 1 97 ? 9.228 5.224 5.500 1.00 93.94 97 ALA A N 1
ATOM 756 C CA . ALA A 1 97 ? 10.595 5.551 5.122 1.00 93.94 97 ALA A CA 1
ATOM 757 C C . ALA A 1 97 ? 11.589 4.670 5.887 1.00 93.94 97 ALA A C 1
ATOM 759 O O . ALA A 1 97 ? 11.534 4.593 7.117 1.00 93.94 97 ALA A O 1
ATOM 760 N N . LEU A 1 98 ? 12.506 4.020 5.175 1.00 90.94 98 LEU A N 1
ATOM 761 C CA . LEU A 1 98 ? 13.612 3.272 5.773 1.00 90.94 98 LEU A CA 1
ATOM 762 C C . LEU A 1 98 ? 14.869 4.139 5.722 1.00 90.94 98 LEU A C 1
ATOM 764 O O . LEU A 1 98 ? 15.224 4.638 4.664 1.00 90.94 98 LEU A O 1
ATOM 768 N N . LEU A 1 99 ? 15.542 4.342 6.851 1.00 85.00 99 LEU A N 1
ATOM 769 C CA . LEU A 1 99 ? 16.796 5.092 6.863 1.00 85.00 99 LEU A CA 1
ATOM 770 C C . LEU A 1 99 ? 17.954 4.170 6.470 1.00 85.00 99 LEU A C 1
ATOM 772 O O . LEU A 1 99 ? 18.161 3.135 7.101 1.00 85.00 99 LEU A O 1
ATOM 776 N N . SER A 1 100 ? 18.704 4.546 5.429 1.00 69.75 100 SER A N 1
ATOM 777 C CA . SER A 1 100 ? 19.790 3.735 4.853 1.00 69.75 100 SER A CA 1
ATOM 778 C C . SER A 1 100 ? 21.034 3.658 5.750 1.00 69.75 100 SER A C 1
ATOM 780 O O . SER A 1 100 ? 21.841 2.741 5.605 1.00 69.75 100 SER A O 1
ATOM 782 N N . HIS A 1 101 ? 21.190 4.587 6.699 1.00 66.62 101 HIS A N 1
ATOM 783 C CA . HIS A 1 101 ? 22.243 4.526 7.711 1.00 66.62 101 HIS A CA 1
ATOM 784 C C . HIS A 1 101 ? 21.695 3.869 8.981 1.00 66.62 101 HIS A C 1
ATOM 786 O O . HIS A 1 101 ? 20.810 4.443 9.620 1.00 66.62 101 HIS A O 1
ATOM 792 N N . PRO A 1 102 ? 22.177 2.669 9.353 1.00 54.69 102 PRO A N 1
ATOM 793 C CA . PRO A 1 102 ? 21.704 2.001 10.551 1.00 54.69 102 PRO A CA 1
ATOM 794 C C . PRO A 1 102 ? 22.067 2.841 11.776 1.00 54.69 102 PRO A C 1
ATOM 796 O O . PRO A 1 102 ? 23.228 3.191 11.980 1.00 54.69 102 PRO A O 1
ATOM 799 N N . TYR A 1 103 ? 21.069 3.145 12.605 1.00 55.19 103 TYR A N 1
ATOM 800 C CA . TYR A 1 103 ? 21.311 3.577 13.975 1.00 55.19 103 TYR A CA 1
ATOM 801 C C . TYR A 1 103 ? 22.045 2.445 14.713 1.00 55.19 103 TYR A C 1
ATOM 803 O O . TYR A 1 103 ? 21.440 1.423 15.049 1.00 55.19 103 TYR A O 1
ATOM 811 N N . ASP A 1 104 ? 23.356 2.592 14.913 1.00 55.03 104 ASP A N 1
ATOM 812 C CA . ASP A 1 104 ? 24.173 1.603 15.612 1.00 55.03 104 ASP A CA 1
ATOM 813 C C . ASP A 1 104 ? 24.070 1.821 17.128 1.00 55.03 104 ASP A C 1
ATOM 815 O O . ASP A 1 104 ? 24.768 2.641 17.731 1.00 55.03 104 ASP A O 1
ATOM 819 N N . ALA A 1 105 ? 23.157 1.079 17.757 1.00 55.00 105 ALA A N 1
ATOM 820 C CA . ALA A 1 105 ? 22.933 1.129 19.199 1.00 55.00 105 ALA A CA 1
ATOM 821 C C . ALA A 1 105 ? 24.189 0.741 20.007 1.00 55.00 105 ALA A C 1
ATOM 823 O O . ALA A 1 105 ? 24.336 1.181 21.145 1.00 55.00 105 ALA A O 1
ATOM 824 N N . THR A 1 106 ? 25.124 -0.025 19.425 1.00 52.31 106 THR A N 1
ATOM 825 C CA . THR A 1 106 ? 26.366 -0.414 20.115 1.00 52.31 106 THR A CA 1
ATOM 826 C C . THR A 1 106 ? 27.339 0.751 20.275 1.00 52.31 106 THR A C 1
ATOM 828 O O . THR A 1 106 ? 28.101 0.784 21.244 1.00 52.31 106 THR A O 1
ATOM 831 N N . ILE A 1 107 ? 27.285 1.731 19.368 1.00 55.69 107 ILE A N 1
ATOM 832 C CA . ILE A 1 107 ? 28.022 2.990 19.492 1.00 55.69 107 ILE A CA 1
ATOM 833 C C . ILE A 1 107 ? 27.382 3.825 20.605 1.00 55.69 107 ILE A C 1
ATOM 835 O O . ILE A 1 107 ? 28.084 4.235 21.521 1.00 55.69 107 ILE A O 1
ATOM 839 N N . ALA A 1 108 ? 26.052 3.960 20.612 1.00 53.09 108 ALA A N 1
ATOM 840 C CA . ALA A 1 108 ? 25.326 4.716 21.636 1.00 53.09 108 ALA A CA 1
ATOM 841 C C . ALA A 1 108 ? 25.489 4.147 23.066 1.00 53.09 108 ALA A C 1
ATOM 843 O O . ALA A 1 108 ? 25.604 4.907 24.028 1.00 53.09 108 ALA A O 1
ATOM 844 N N . GLU A 1 109 ? 25.531 2.820 23.230 1.00 51.59 109 GLU A N 1
ATOM 845 C CA . GLU A 1 109 ? 25.753 2.180 24.537 1.00 51.59 109 GLU A CA 1
ATOM 846 C C . GLU A 1 109 ? 27.218 2.226 24.999 1.00 51.59 109 GLU A C 1
ATOM 848 O O . GLU A 1 109 ? 27.479 2.355 26.199 1.00 51.59 109 GLU A O 1
ATOM 853 N N . LYS A 1 110 ? 28.192 2.151 24.078 1.00 51.88 110 LYS A N 1
ATOM 854 C CA . LYS A 1 110 ? 29.615 2.337 24.417 1.00 51.88 110 LYS A CA 1
ATOM 855 C C . LYS A 1 110 ? 29.910 3.762 24.882 1.00 51.88 110 LYS A C 1
ATOM 857 O O . LYS A 1 110 ? 30.752 3.924 25.764 1.00 51.88 110 LYS A O 1
ATOM 862 N N . THR A 1 111 ? 29.216 4.762 24.340 1.00 50.06 111 THR A N 1
ATOM 863 C CA . THR A 1 111 ? 29.322 6.157 24.792 1.00 50.06 111 THR A CA 1
ATOM 864 C C . THR A 1 111 ? 28.761 6.321 26.207 1.00 50.06 111 THR A C 1
ATOM 866 O O . THR A 1 111 ? 29.466 6.819 27.079 1.00 50.06 111 THR A O 1
ATOM 869 N N . LYS A 1 112 ? 27.585 5.749 26.509 1.00 50.69 112 LYS A N 1
ATOM 870 C CA . LYS A 1 112 ? 27.013 5.782 27.872 1.00 50.69 112 LYS A CA 1
ATOM 871 C C . LYS A 1 112 ? 27.884 5.098 28.931 1.00 50.69 112 LYS A C 1
ATOM 873 O O . LYS A 1 112 ? 28.029 5.604 30.037 1.00 50.69 112 LYS A O 1
ATOM 878 N N . LYS A 1 113 ? 28.523 3.968 28.600 1.00 49.25 113 LYS A N 1
ATOM 879 C CA . LYS A 1 113 ? 29.456 3.294 29.528 1.00 49.25 113 LYS A CA 1
ATOM 880 C C . LYS A 1 113 ? 30.758 4.072 29.759 1.00 49.25 113 LYS A C 1
ATOM 882 O O . LYS A 1 113 ? 31.410 3.847 30.775 1.00 49.25 113 LYS A O 1
ATOM 887 N N . LYS A 1 114 ? 31.158 4.962 28.841 1.00 48.50 114 LYS A N 1
ATOM 888 C CA . LYS A 1 114 ? 32.303 5.862 29.053 1.00 48.50 114 LYS A CA 1
ATOM 889 C C . LYS A 1 114 ? 31.959 7.012 30.002 1.00 48.50 114 LYS A C 1
ATOM 891 O O . LYS A 1 114 ? 32.810 7.353 30.815 1.00 48.50 114 LYS A O 1
ATOM 896 N N . GLU A 1 115 ? 30.735 7.538 29.955 1.00 47.59 115 GLU A N 1
ATOM 897 C CA . GLU A 1 115 ? 30.269 8.609 30.854 1.00 47.59 115 GLU A CA 1
ATOM 898 C C . GLU A 1 115 ? 30.244 8.173 32.332 1.00 47.59 115 GLU A C 1
ATOM 900 O O . GLU A 1 115 ? 30.648 8.937 33.208 1.00 47.59 115 GLU A O 1
ATOM 905 N N . GLU A 1 116 ? 29.861 6.924 32.623 1.00 47.22 116 GLU A N 1
ATOM 906 C CA . GLU A 1 116 ? 29.820 6.398 34.001 1.00 47.22 116 GLU A CA 1
ATOM 907 C C . GLU A 1 116 ? 31.214 6.064 34.581 1.00 47.22 116 GLU A C 1
ATOM 909 O O . GLU A 1 116 ? 31.382 5.999 35.798 1.00 47.22 116 GLU A O 1
ATOM 914 N N . GLY A 1 117 ? 32.237 5.880 33.735 1.00 45.88 117 GLY A N 1
ATOM 915 C CA . GLY A 1 117 ? 33.585 5.468 34.155 1.00 45.88 117 GLY A CA 1
ATOM 916 C C . GLY A 1 117 ? 34.547 6.606 34.526 1.00 45.88 117 GLY A C 1
ATOM 917 O O . GLY A 1 117 ? 35.576 6.355 35.152 1.00 45.88 117 GLY A O 1
ATOM 918 N N . SER A 1 118 ? 34.247 7.854 34.156 1.00 42.16 118 SER A N 1
ATOM 919 C CA . SER A 1 118 ? 35.151 9.008 34.330 1.00 42.16 118 SER A CA 1
ATOM 920 C C . SER A 1 118 ? 34.870 9.881 35.564 1.00 42.16 118 SER A C 1
ATOM 922 O O . SER A 1 118 ? 35.528 10.902 35.752 1.00 42.16 118 SER A O 1
ATOM 924 N N . GLY A 1 119 ? 33.922 9.488 36.423 1.00 42.44 119 GLY A N 1
ATOM 925 C CA . GLY A 1 119 ? 33.441 10.295 37.554 1.00 42.44 119 GLY A CA 1
ATOM 926 C C . GLY A 1 119 ? 34.049 10.017 38.936 1.00 42.44 119 GLY A C 1
ATOM 927 O O . GLY A 1 119 ? 33.564 10.584 39.910 1.00 42.44 119 GLY A O 1
ATOM 928 N N . ALA A 1 120 ? 35.069 9.164 39.078 1.00 40.25 120 ALA A N 1
ATOM 929 C CA . ALA A 1 120 ? 35.630 8.849 40.398 1.00 40.25 120 ALA A CA 1
ATOM 930 C C . ALA A 1 120 ? 37.145 8.610 40.361 1.00 40.25 120 ALA A C 1
ATOM 932 O O . ALA A 1 120 ? 37.595 7.476 40.240 1.00 40.25 120 ALA A O 1
ATOM 933 N N . ASN A 1 121 ? 37.935 9.684 40.467 1.00 32.62 121 ASN A N 1
ATOM 934 C CA . ASN A 1 121 ? 39.208 9.682 41.202 1.00 32.62 121 ASN A CA 1
ATOM 935 C C . ASN A 1 121 ? 39.798 11.097 41.263 1.00 32.62 121 ASN A C 1
ATOM 937 O O . ASN A 1 121 ? 40.596 11.502 40.420 1.00 32.62 121 ASN A O 1
ATOM 941 N N . VAL A 1 122 ? 39.432 11.839 42.308 1.00 34.81 122 VAL A N 1
ATOM 942 C CA . VAL A 1 122 ? 40.227 12.963 42.811 1.00 34.81 122 VAL A CA 1
ATOM 943 C C . VAL A 1 122 ? 40.423 12.723 44.307 1.00 34.81 122 VAL A C 1
ATOM 945 O O . VAL A 1 122 ? 39.534 12.995 45.106 1.00 34.81 122 VAL A O 1
ATOM 948 N N . ASN A 1 123 ? 41.578 12.163 44.673 1.00 30.23 123 ASN A N 1
ATOM 949 C CA . ASN A 1 123 ? 42.039 12.086 46.060 1.00 30.23 123 ASN A CA 1
ATOM 950 C C . ASN A 1 123 ? 42.711 13.413 46.446 1.00 30.23 123 ASN A C 1
ATOM 952 O O . ASN A 1 123 ? 43.616 13.843 45.724 1.00 30.23 123 ASN A O 1
ATOM 956 N N . PRO A 1 124 ? 42.383 14.015 47.599 1.00 34.81 124 PRO A N 1
ATOM 957 C CA . PRO A 1 124 ? 43.293 14.886 48.322 1.00 34.81 124 PRO A CA 1
ATOM 958 C C . PRO A 1 124 ? 44.087 14.085 49.366 1.00 34.81 124 PRO A C 1
ATOM 960 O O . PRO A 1 124 ? 43.597 13.142 49.984 1.00 34.81 124 PRO A O 1
ATOM 963 N N . SER A 1 125 ? 45.345 14.472 49.513 1.00 29.69 125 SER A N 1
ATOM 964 C CA . SER A 1 125 ? 46.404 13.827 50.286 1.00 29.69 125 SER A CA 1
ATOM 965 C C . SER A 1 125 ? 46.355 14.127 51.795 1.00 29.69 125 SER A C 1
ATOM 967 O O . SER A 1 125 ? 46.042 15.254 52.161 1.00 29.69 125 SER A O 1
ATOM 969 N N . GLN A 1 126 ? 46.846 13.154 52.589 1.00 28.55 126 GLN A N 1
ATOM 970 C CA . GLN A 1 126 ? 47.408 13.235 53.965 1.00 28.55 126 GLN A CA 1
ATOM 971 C C . GLN A 1 126 ? 46.392 13.514 55.106 1.00 28.55 126 GLN A C 1
ATOM 973 O O . GLN A 1 126 ? 45.508 14.339 54.956 1.00 28.55 126 GLN A O 1
ATOM 978 N N . ASP A 1 127 ? 46.398 12.874 56.283 1.00 27.05 127 ASP A N 1
ATOM 979 C CA . ASP A 1 127 ? 47.459 12.197 57.036 1.00 27.05 127 ASP A CA 1
ATOM 980 C C . ASP A 1 127 ? 46.865 11.270 58.139 1.00 27.05 127 ASP A C 1
ATOM 982 O O . ASP A 1 127 ? 45.837 11.573 58.735 1.00 27.05 127 ASP A O 1
ATOM 986 N N . GLN A 1 128 ? 47.575 10.169 58.406 1.00 27.72 128 GLN A N 1
ATOM 987 C CA . GLN A 1 128 ? 47.776 9.448 59.682 1.00 27.72 128 GLN A CA 1
ATOM 988 C C . GLN A 1 128 ? 46.639 8.882 60.587 1.00 27.72 128 GLN A C 1
ATOM 990 O O . GLN A 1 128 ? 45.975 9.569 61.353 1.00 27.72 128 GLN A O 1
ATOM 995 N N . THR A 1 129 ? 46.715 7.543 60.703 1.00 25.66 129 THR A N 1
ATOM 996 C CA . THR A 1 129 ? 46.725 6.686 61.922 1.00 25.66 129 THR A CA 1
ATOM 997 C C . THR A 1 129 ? 45.449 6.007 62.464 1.00 25.66 129 THR A C 1
ATOM 999 O O . THR A 1 129 ? 44.480 6.633 62.865 1.00 25.66 129 THR A O 1
ATOM 1002 N N . ASN A 1 130 ? 45.616 4.680 62.607 1.00 27.67 130 ASN A N 1
ATOM 1003 C CA . ASN A 1 130 ? 45.096 3.743 63.617 1.00 27.67 130 ASN A CA 1
ATOM 1004 C C . ASN A 1 130 ? 43.726 3.048 63.452 1.00 27.67 130 ASN A C 1
ATOM 1006 O O . ASN A 1 130 ? 42.669 3.559 63.788 1.00 27.67 130 ASN A O 1
ATOM 1010 N N . TYR A 1 131 ? 43.834 1.782 63.021 1.00 24.25 131 TYR A N 1
ATOM 1011 C CA . TYR A 1 131 ? 43.424 0.558 63.729 1.00 24.25 131 TYR A CA 1
ATOM 1012 C C . TYR A 1 131 ? 42.042 0.466 64.424 1.00 24.25 131 TYR A C 1
ATOM 1014 O O . TYR A 1 131 ? 41.815 0.980 65.511 1.00 24.25 131 TYR A O 1
ATOM 1022 N N . SER A 1 132 ? 41.262 -0.470 63.865 1.00 25.44 132 SER A N 1
ATOM 1023 C CA . SER A 1 132 ? 40.496 -1.555 64.515 1.00 25.44 132 SER A CA 1
ATOM 1024 C C . SER A 1 132 ? 39.145 -1.319 65.220 1.00 25.44 132 SER A C 1
ATOM 1026 O O . SER A 1 132 ? 39.024 -0.620 66.212 1.00 25.44 132 SER A O 1
ATOM 1028 N N . HIS A 1 133 ? 38.211 -2.168 64.763 1.00 28.55 133 HIS A N 1
ATOM 1029 C CA . HIS A 1 133 ? 37.215 -2.957 65.505 1.00 28.55 133 HIS A CA 1
ATOM 1030 C C . HIS A 1 133 ? 35.882 -2.344 65.987 1.00 28.55 133 HIS A C 1
ATOM 1032 O O . HIS A 1 133 ? 35.791 -1.633 66.974 1.00 28.55 133 HIS A O 1
ATOM 1038 N N . SER A 1 134 ? 34.831 -2.920 65.387 1.00 25.77 134 SER A N 1
ATOM 1039 C CA . SER A 1 134 ? 33.653 -3.535 66.022 1.00 25.77 134 SER A CA 1
ATOM 1040 C C . SER A 1 134 ? 32.501 -2.668 66.552 1.00 25.77 134 SER A C 1
ATOM 1042 O O . SER A 1 134 ? 32.660 -1.832 67.424 1.00 25.77 134 SER A O 1
ATOM 1044 N N . ASN A 1 135 ? 31.314 -3.072 66.085 1.00 25.61 135 ASN A N 1
ATOM 1045 C CA . ASN A 1 135 ? 30.040 -3.220 66.793 1.00 25.61 135 ASN A CA 1
ATOM 1046 C C . ASN A 1 135 ? 29.313 -2.020 67.439 1.00 25.61 135 ASN A C 1
ATOM 1048 O O . ASN A 1 135 ? 29.771 -1.394 68.381 1.00 25.61 135 ASN A O 1
ATOM 1052 N N . SER A 1 136 ? 28.016 -1.995 67.096 1.00 26.84 136 SER A N 1
ATOM 1053 C CA . SER A 1 136 ? 26.856 -1.713 67.959 1.00 26.84 136 SER A CA 1
ATOM 1054 C C . SER A 1 136 ? 26.264 -0.295 67.975 1.00 26.84 136 SER A C 1
ATOM 1056 O O . SER A 1 136 ? 26.845 0.647 68.487 1.00 26.84 136 SER A O 1
ATOM 1058 N N . LYS A 1 137 ? 25.015 -0.254 67.484 1.00 27.47 137 LYS A N 1
ATOM 1059 C CA . LYS A 1 137 ? 23.794 0.361 68.045 1.00 27.47 137 LYS A CA 1
ATOM 1060 C C . LYS A 1 137 ? 23.758 1.842 68.484 1.00 27.47 137 LYS A C 1
ATOM 1062 O O . LYS A 1 137 ? 24.521 2.298 69.319 1.00 27.47 137 LYS A O 1
ATOM 1067 N N . ASN A 1 138 ? 22.613 2.424 68.101 1.00 27.58 138 ASN A N 1
ATOM 1068 C CA . ASN A 1 138 ? 21.803 3.465 68.756 1.00 27.58 138 ASN A CA 1
ATOM 1069 C C . ASN A 1 138 ? 22.096 4.956 68.478 1.00 27.58 138 ASN A C 1
ATOM 1071 O O . ASN A 1 138 ? 22.985 5.556 69.054 1.00 27.58 138 ASN A O 1
ATOM 1075 N N . ASN A 1 139 ? 21.192 5.529 67.670 1.00 26.53 139 ASN A N 1
ATOM 1076 C CA . ASN A 1 139 ? 20.200 6.568 68.007 1.00 26.53 139 ASN A CA 1
ATOM 1077 C C . ASN A 1 139 ? 20.627 7.989 68.470 1.00 26.53 139 ASN A C 1
ATOM 1079 O O . ASN A 1 139 ? 21.370 8.147 69.427 1.00 26.53 139 ASN A O 1
ATOM 1083 N N . LEU A 1 140 ? 19.909 8.971 67.886 1.00 27.06 140 LEU A N 1
ATOM 1084 C CA . LEU A 1 140 ? 19.556 10.330 68.367 1.00 27.06 140 LEU A CA 1
ATOM 1085 C C . LEU A 1 140 ? 20.538 11.512 68.134 1.00 27.06 140 LEU A C 1
ATOM 1087 O O . LEU A 1 140 ? 21.445 11.732 68.917 1.00 27.06 140 LEU A O 1
ATOM 1091 N N . ASN A 1 141 ? 20.230 12.318 67.097 1.00 28.47 141 ASN A N 1
ATOM 1092 C CA . ASN A 1 141 ? 19.790 13.739 67.127 1.00 28.47 141 ASN A CA 1
ATOM 1093 C C . ASN A 1 141 ? 20.644 14.873 67.800 1.00 28.47 141 ASN A C 1
ATOM 1095 O O . ASN A 1 141 ? 21.518 14.597 68.604 1.00 28.47 141 ASN A O 1
ATOM 1099 N N . PRO A 1 142 ? 20.427 16.167 67.425 1.00 49.00 142 PRO A N 1
ATOM 1100 C CA . PRO A 1 142 ? 21.437 17.177 67.008 1.00 49.00 142 PRO A CA 1
ATOM 1101 C C . PRO A 1 142 ? 21.632 18.278 68.109 1.00 49.00 142 PRO A C 1
ATOM 1103 O O . PRO A 1 142 ? 21.439 17.902 69.261 1.00 49.00 142 PRO A O 1
ATOM 1106 N N . PRO A 1 143 ? 21.935 19.602 67.915 1.00 47.12 143 PRO A N 1
ATOM 1107 C CA . PRO A 1 143 ? 22.216 20.428 66.718 1.00 47.12 143 PRO A CA 1
ATOM 1108 C C . PRO A 1 143 ? 23.249 21.599 66.859 1.00 47.12 143 PRO A C 1
ATOM 1110 O O . PRO A 1 143 ? 23.760 21.915 67.926 1.00 47.12 143 PRO A O 1
ATOM 1113 N N . SER A 1 144 ? 23.374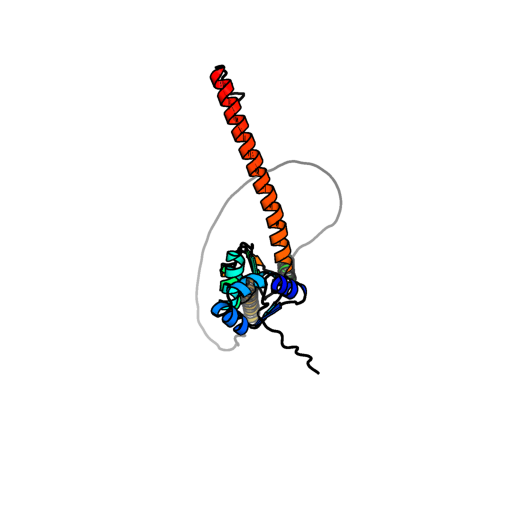 22.360 65.757 1.00 30.16 144 SER A N 1
ATOM 1114 C CA . SER A 1 144 ? 23.334 23.842 65.681 1.00 30.16 144 SER A CA 1
ATOM 1115 C C . SER A 1 144 ? 24.609 24.706 65.756 1.00 30.16 144 SER A C 1
ATOM 1117 O O . SER A 1 144 ? 25.493 24.494 66.576 1.00 30.16 144 SER A O 1
ATOM 1119 N N . ASN A 1 145 ? 24.524 25.796 64.967 1.00 28.97 145 ASN A N 1
ATOM 1120 C CA . ASN A 1 145 ? 25.093 27.140 65.167 1.00 28.97 145 ASN A CA 1
ATOM 1121 C C . ASN A 1 145 ? 26.570 27.368 64.782 1.00 28.97 145 ASN A C 1
ATOM 1123 O O . ASN A 1 145 ? 27.421 26.536 65.034 1.00 28.97 145 ASN A O 1
ATOM 1127 N N . LEU A 1 146 ? 27.011 28.509 64.242 1.00 30.05 146 LEU A N 1
ATOM 1128 C CA . LEU A 1 146 ? 26.412 29.678 63.586 1.00 30.05 146 LEU A CA 1
ATOM 1129 C C . LEU A 1 146 ? 27.610 30.601 63.226 1.00 30.05 146 LEU A C 1
ATOM 1131 O O . LEU A 1 146 ? 28.459 30.836 64.075 1.00 30.05 146 LEU A O 1
ATOM 1135 N N . LEU A 1 147 ? 27.574 31.225 62.043 1.00 29.84 147 LEU A N 1
ATOM 1136 C CA . LEU A 1 147 ? 27.948 32.632 61.776 1.00 29.84 147 LEU A CA 1
ATOM 1137 C C . LEU A 1 147 ? 29.417 33.168 61.779 1.00 29.84 147 LEU A C 1
ATOM 1139 O O . LEU A 1 147 ? 30.158 33.077 62.747 1.00 29.84 147 LEU A O 1
ATOM 1143 N N . LYS A 1 148 ? 29.630 33.998 60.728 1.00 32.44 148 LYS A N 1
ATOM 1144 C CA . LYS A 1 148 ? 30.436 35.245 60.548 1.00 32.44 148 LYS A CA 1
ATOM 1145 C C . LYS A 1 148 ? 3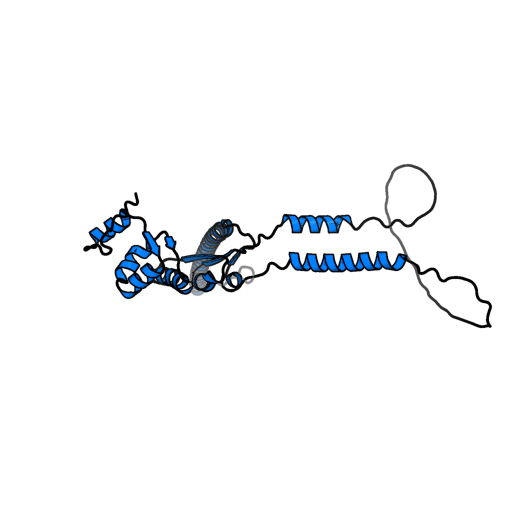1.864 35.126 59.965 1.00 32.44 148 LYS A C 1
ATOM 1147 O O . LYS A 1 148 ? 32.700 34.445 60.528 1.00 32.44 148 LYS A O 1
ATOM 1152 N N . LYS A 1 149 ? 32.143 35.652 58.747 1.00 32.00 149 LYS A N 1
ATOM 1153 C CA . LYS A 1 149 ? 32.412 37.072 58.317 1.00 32.00 149 LYS A CA 1
ATOM 1154 C C . LYS A 1 149 ? 33.654 37.646 59.042 1.00 32.00 149 LYS A C 1
ATOM 1156 O O . LYS A 1 149 ? 33.696 37.532 60.252 1.00 32.00 149 LYS A O 1
ATOM 1161 N N . ALA A 1 150 ? 34.632 38.352 58.459 1.00 29.62 150 ALA A N 1
ATOM 1162 C CA . ALA A 1 150 ? 34.765 39.077 57.190 1.00 29.62 150 ALA A CA 1
ATOM 1163 C C . ALA A 1 150 ? 36.201 39.695 57.084 1.00 29.62 150 ALA A C 1
ATOM 1165 O O . ALA A 1 150 ? 36.797 39.892 58.137 1.00 29.62 150 ALA A O 1
ATOM 1166 N N . LEU A 1 151 ? 36.618 40.147 55.875 1.00 28.25 151 LEU A N 1
ATOM 1167 C CA . LEU A 1 151 ? 37.457 41.357 55.578 1.00 28.25 151 LEU A CA 1
ATOM 1168 C C . LEU A 1 151 ? 38.964 41.314 56.014 1.00 28.25 151 LEU A C 1
ATOM 1170 O O . LEU A 1 151 ? 39.284 40.670 56.994 1.00 28.25 151 LEU A O 1
ATOM 1174 N N . THR A 1 152 ? 39.998 41.935 55.408 1.00 32.25 152 THR A N 1
ATOM 1175 C CA . THR A 1 152 ? 40.200 42.946 54.339 1.00 32.25 152 THR A CA 1
ATOM 1176 C C . THR A 1 152 ? 41.715 43.159 54.052 1.00 32.25 152 THR A C 1
ATOM 1178 O O . THR A 1 152 ? 42.509 43.073 54.977 1.00 32.25 152 THR A O 1
ATOM 1181 N N . GLN A 1 153 ? 42.040 43.551 52.803 1.00 32.34 153 GLN A N 1
ATOM 1182 C CA . GLN A 1 153 ? 42.959 44.631 52.323 1.00 32.34 153 GLN A CA 1
ATOM 1183 C C . GLN A 1 153 ? 44.513 44.634 52.465 1.00 32.34 153 GLN A C 1
ATOM 1185 O O . GLN A 1 153 ? 45.045 44.601 53.562 1.00 32.34 153 GLN A O 1
ATOM 1190 N N . HIS A 1 154 ? 45.157 44.858 51.287 1.00 32.59 154 HIS A N 1
ATOM 1191 C CA . HIS A 1 154 ? 46.189 45.864 50.863 1.00 32.59 154 HIS A CA 1
ATOM 1192 C C . HIS A 1 154 ? 47.477 46.104 51.712 1.00 32.59 154 HIS A C 1
ATOM 1194 O O . HIS A 1 154 ? 47.442 45.978 52.918 1.00 32.59 154 HIS A O 1
ATOM 1200 N N . SER A 1 155 ? 48.665 46.537 51.233 1.00 30.50 155 SER A N 1
ATOM 1201 C CA . SER A 1 155 ? 49.151 47.203 50.001 1.00 30.50 155 SER A CA 1
ATOM 1202 C C . SER A 1 155 ? 50.702 47.328 49.987 1.00 30.50 155 SER A C 1
ATOM 1204 O O . SER A 1 155 ? 51.290 47.451 51.054 1.00 30.50 155 SER A O 1
ATOM 1206 N N . GLY A 1 156 ? 51.307 47.509 48.794 1.00 29.98 156 GLY A N 1
ATOM 1207 C CA . GLY A 1 156 ? 52.477 48.393 48.511 1.00 29.98 156 GLY A CA 1
ATOM 1208 C C . GLY A 1 156 ? 53.918 47.862 48.721 1.00 29.98 156 GLY A C 1
ATOM 1209 O O . GLY A 1 156 ? 54.126 46.987 49.541 1.00 29.98 156 GLY A O 1
ATOM 1210 N N . ARG A 1 157 ? 55.004 48.360 48.085 1.00 30.19 157 ARG A N 1
ATOM 1211 C CA . ARG A 1 157 ? 55.271 49.270 46.935 1.00 30.19 157 ARG A CA 1
ATOM 1212 C C . ARG A 1 157 ? 56.823 49.370 46.728 1.00 30.19 157 ARG A C 1
ATOM 1214 O O . ARG A 1 157 ? 57.480 49.636 47.720 1.00 30.19 157 ARG A O 1
ATOM 1221 N N . ARG A 1 158 ? 57.337 49.316 45.470 1.00 29.56 158 ARG A N 1
ATOM 1222 C CA . ARG A 1 158 ? 58.625 49.877 44.895 1.00 29.56 158 ARG A CA 1
ATOM 1223 C C . ARG A 1 158 ? 59.985 49.353 45.457 1.00 29.56 158 ARG A C 1
ATOM 1225 O O . ARG A 1 158 ? 60.043 49.033 46.626 1.00 29.56 158 ARG A O 1
ATOM 1232 N N . THR A 1 159 ? 61.091 49.158 44.708 1.00 31.66 159 THR A N 1
ATOM 1233 C CA . THR A 1 159 ? 61.882 50.060 43.818 1.00 31.66 159 THR A CA 1
ATOM 1234 C C . THR A 1 159 ? 62.893 49.310 42.895 1.00 31.66 159 THR A C 1
ATOM 1236 O O . THR A 1 159 ? 63.410 48.272 43.289 1.00 31.66 159 THR A O 1
ATOM 1239 N N . ASP A 1 160 ? 63.183 49.905 41.724 1.00 30.95 160 ASP A N 1
ATOM 1240 C CA . ASP A 1 160 ? 64.457 50.076 40.964 1.00 30.95 160 ASP A CA 1
ATOM 1241 C C . ASP A 1 160 ? 65.369 48.906 40.471 1.00 30.95 160 ASP A C 1
ATOM 1243 O O . ASP A 1 160 ? 65.625 47.917 41.146 1.00 30.95 160 ASP A O 1
ATOM 1247 N N . ALA A 1 161 ? 65.867 49.063 39.229 1.00 29.83 161 ALA A N 1
ATOM 1248 C CA . ALA A 1 161 ? 66.577 48.113 38.335 1.00 29.83 161 ALA A CA 1
ATOM 1249 C C . ALA A 1 161 ? 68.126 48.318 38.310 1.00 29.83 161 ALA A C 1
ATOM 1251 O O . ALA A 1 161 ? 68.584 49.211 39.018 1.00 29.83 161 ALA A O 1
ATOM 1252 N N . PRO A 1 162 ? 68.961 47.707 37.418 1.00 48.91 162 PRO A N 1
ATOM 1253 C CA . PRO A 1 162 ? 68.963 46.410 36.702 1.00 48.91 162 PRO A CA 1
ATOM 1254 C C . PRO A 1 162 ? 70.315 45.629 36.822 1.00 48.91 162 PRO A C 1
ATOM 1256 O O . PRO A 1 162 ? 71.341 46.194 37.178 1.00 48.91 162 PRO A O 1
ATOM 1259 N N . ALA A 1 163 ? 70.365 44.357 36.396 1.00 30.97 163 ALA A N 1
ATOM 1260 C CA . ALA A 1 163 ? 71.544 43.743 35.748 1.00 30.97 163 ALA A CA 1
ATOM 1261 C C . ALA A 1 163 ? 71.129 42.433 35.053 1.00 30.97 163 ALA A C 1
ATOM 1263 O O . ALA A 1 163 ? 70.571 41.529 35.676 1.00 30.97 163 ALA A O 1
ATOM 1264 N N . GLY A 1 164 ? 71.342 42.350 33.739 1.00 40.28 164 GLY A N 1
ATOM 1265 C CA . GLY A 1 164 ? 70.902 41.232 32.912 1.00 40.28 164 GLY A CA 1
ATOM 1266 C C . GLY A 1 164 ? 71.693 39.949 33.159 1.00 40.28 164 GLY A C 1
ATOM 1267 O O . GLY A 1 164 ? 72.899 39.926 32.955 1.00 40.28 164 GLY A O 1
ATOM 1268 N N . ALA A 1 165 ? 70.983 38.885 33.537 1.00 40.25 165 ALA A N 1
ATOM 1269 C CA . ALA A 1 165 ? 71.207 37.500 33.115 1.00 40.25 165 ALA A CA 1
ATOM 1270 C C . ALA A 1 165 ? 70.218 36.582 33.852 1.00 40.25 165 ALA A C 1
ATOM 1272 O O . ALA A 1 165 ? 70.475 36.193 34.988 1.00 40.25 165 ALA A O 1
ATOM 1273 N N . ARG A 1 166 ? 69.105 36.197 33.210 1.00 36.81 166 ARG A N 1
ATOM 1274 C CA . ARG A 1 166 ? 68.541 34.835 33.315 1.00 36.81 166 ARG A CA 1
ATOM 1275 C C . ARG A 1 166 ? 67.352 34.644 32.379 1.00 36.81 166 ARG A C 1
ATOM 1277 O O . ARG A 1 166 ? 66.386 35.397 32.389 1.00 36.81 166 ARG A O 1
ATOM 1284 N N . GLN A 1 167 ? 67.487 33.608 31.562 1.00 39.31 167 GLN A N 1
ATOM 1285 C CA . GLN A 1 167 ? 66.545 33.131 30.561 1.00 39.31 167 GLN A CA 1
ATOM 1286 C C . GLN A 1 167 ? 65.164 32.835 31.161 1.00 39.31 167 GLN A C 1
ATOM 1288 O O . GLN A 1 167 ? 65.040 32.087 32.132 1.00 39.31 167 GLN A O 1
ATOM 1293 N N . ILE A 1 168 ? 64.125 33.357 30.513 1.00 40.28 168 ILE A N 1
ATOM 1294 C CA . ILE A 1 168 ? 62.738 32.929 30.692 1.00 40.28 168 ILE A CA 1
ATOM 1295 C C . ILE A 1 168 ? 62.600 31.552 30.027 1.00 40.28 168 ILE A C 1
ATOM 1297 O O . ILE A 1 168 ? 62.665 31.433 28.805 1.00 40.28 168 ILE A O 1
ATOM 1301 N N . ARG A 1 169 ? 62.419 30.494 30.825 1.00 39.31 169 ARG A N 1
ATOM 1302 C CA . ARG A 1 169 ? 61.919 29.209 30.320 1.00 39.31 169 ARG A CA 1
ATOM 1303 C C . ARG A 1 169 ? 60.421 29.357 30.055 1.00 39.31 169 ARG A C 1
ATOM 1305 O O . ARG A 1 169 ? 59.644 29.531 30.988 1.00 39.31 169 ARG A O 1
ATOM 1312 N N . HIS A 1 170 ? 60.021 29.273 28.789 1.00 43.53 170 HIS A N 1
ATOM 1313 C CA . HIS A 1 170 ? 58.625 29.069 28.408 1.00 43.53 170 HIS A CA 1
ATOM 1314 C C . HIS A 1 170 ? 58.137 27.727 28.983 1.00 43.53 170 HIS A C 1
ATOM 1316 O O . HIS A 1 170 ? 58.651 26.665 28.632 1.00 43.53 170 HIS A O 1
ATOM 1322 N N . ASN A 1 171 ? 57.149 27.772 29.879 1.00 43.38 171 ASN A N 1
ATOM 1323 C CA . ASN A 1 171 ? 56.485 26.586 30.415 1.00 43.38 171 ASN A CA 1
ATOM 1324 C C . ASN A 1 171 ? 55.677 25.887 29.306 1.00 43.38 171 ASN A C 1
ATOM 1326 O O . ASN A 1 171 ? 54.647 26.391 28.872 1.00 43.38 171 ASN A O 1
ATOM 1330 N N . ALA A 1 172 ? 56.109 24.693 28.890 1.00 45.91 172 ALA A N 1
ATOM 1331 C CA . ALA A 1 172 ? 55.414 23.829 27.925 1.00 45.91 172 ALA A CA 1
ATOM 1332 C C . ALA A 1 172 ? 54.116 23.180 28.474 1.00 45.91 172 ALA A C 1
ATOM 1334 O O . ALA A 1 172 ? 53.380 22.523 27.733 1.00 45.91 172 ALA A O 1
ATOM 1335 N N . ALA A 1 173 ? 53.816 23.375 29.765 1.00 47.66 173 ALA A N 1
ATOM 1336 C CA . ALA A 1 173 ? 52.710 22.735 30.482 1.00 47.66 173 ALA A CA 1
ATOM 1337 C C . ALA A 1 173 ? 51.311 23.285 30.133 1.00 47.66 173 ALA A C 1
ATOM 1339 O O . ALA A 1 173 ? 50.317 22.595 30.344 1.00 47.66 173 ALA A O 1
ATOM 1340 N N . SER A 1 174 ? 51.212 24.485 29.552 1.00 51.75 174 SER A N 1
ATOM 1341 C CA . SER A 1 174 ? 49.933 25.064 29.107 1.00 51.75 174 SER A CA 1
ATOM 1342 C C . SER A 1 174 ? 49.410 24.452 27.802 1.00 51.75 174 SER A C 1
ATOM 1344 O O . SER A 1 174 ? 48.216 24.528 27.524 1.00 51.75 174 SER A O 1
ATOM 1346 N N . SER A 1 175 ? 50.267 23.786 27.020 1.00 58.56 175 SER A N 1
ATOM 1347 C CA . SER A 1 175 ? 49.870 23.194 25.734 1.00 58.56 175 SER A CA 1
ATOM 1348 C C . SER A 1 175 ? 49.099 21.878 25.884 1.00 58.56 175 SER A C 1
ATOM 1350 O O . SER A 1 175 ? 48.210 21.590 25.088 1.00 58.56 175 SER A O 1
ATOM 1352 N N . ALA A 1 176 ? 49.404 21.080 26.913 1.00 63.97 176 ALA A N 1
ATOM 1353 C CA . ALA A 1 176 ? 48.790 19.767 27.108 1.00 63.97 176 ALA A CA 1
ATOM 1354 C C . ALA A 1 176 ? 47.353 19.869 27.641 1.00 63.97 176 ALA A C 1
ATOM 1356 O O . ALA A 1 176 ? 46.485 19.113 27.211 1.00 63.97 176 ALA A O 1
ATOM 1357 N N . ALA A 1 177 ? 47.089 20.822 28.542 1.00 67.88 177 ALA A N 1
ATOM 1358 C CA . ALA A 1 177 ? 45.741 21.093 29.040 1.00 67.88 177 ALA A CA 1
ATOM 1359 C C . ALA A 1 177 ? 44.849 21.705 27.947 1.00 67.88 177 ALA A C 1
ATOM 1361 O O . ALA A 1 177 ? 43.719 21.258 27.773 1.00 67.88 177 ALA A O 1
ATOM 1362 N N . ALA A 1 178 ? 45.386 22.642 27.155 1.00 70.56 178 ALA A N 1
ATOM 1363 C CA . ALA A 1 178 ? 44.681 23.219 26.010 1.00 70.56 178 ALA A CA 1
ATOM 1364 C C . ALA A 1 178 ? 44.331 22.155 24.956 1.00 70.56 178 ALA A C 1
ATOM 1366 O O . ALA A 1 178 ? 43.182 22.067 24.540 1.00 70.56 178 ALA A O 1
ATOM 1367 N N . LYS A 1 179 ? 45.278 21.267 24.613 1.00 72.25 179 LYS A N 1
ATOM 1368 C CA . LYS A 1 179 ? 45.026 20.148 23.689 1.00 72.25 179 LYS A CA 1
ATOM 1369 C C . LYS A 1 179 ? 43.978 19.163 24.206 1.00 72.25 179 LYS A C 1
ATOM 1371 O O . LYS A 1 179 ? 43.199 18.654 23.415 1.00 72.25 179 LYS A O 1
ATOM 1376 N N . ARG A 1 180 ? 43.942 18.885 25.515 1.00 76.75 180 ARG A N 1
ATOM 1377 C CA . ARG A 1 180 ? 42.908 18.020 26.114 1.00 76.75 180 ARG A CA 1
ATOM 1378 C C . ARG A 1 180 ? 41.526 18.666 26.076 1.00 76.75 180 ARG A C 1
ATOM 1380 O O . ARG A 1 180 ? 40.558 17.970 25.805 1.00 76.75 180 ARG A O 1
ATOM 1387 N N . PHE A 1 181 ? 41.443 19.970 26.324 1.00 71.19 181 PHE A N 1
ATOM 1388 C CA . PHE A 1 181 ? 40.187 20.713 26.232 1.00 71.19 181 PHE A CA 1
ATOM 1389 C C . PHE A 1 181 ? 39.677 20.774 24.786 1.00 71.19 181 PHE A C 1
ATOM 1391 O O . PHE A 1 181 ? 38.502 20.541 24.538 1.00 71.19 181 PHE A O 1
ATOM 1398 N N . GLU A 1 182 ? 40.569 20.997 23.822 1.00 73.12 182 GLU A N 1
ATOM 1399 C CA . GLU A 1 182 ? 40.233 21.000 22.396 1.00 73.12 182 GLU A CA 1
ATOM 1400 C C . GLU A 1 182 ? 39.815 19.611 21.890 1.00 73.12 182 GLU A C 1
ATOM 1402 O O . GLU A 1 182 ? 38.841 19.489 21.153 1.00 73.12 182 GLU A O 1
ATOM 1407 N N . GLN A 1 183 ? 40.483 18.551 22.358 1.00 75.25 183 GLN A N 1
ATOM 1408 C CA . GLN A 1 183 ? 40.068 17.169 22.113 1.00 75.25 183 GLN A CA 1
ATOM 1409 C C . GLN A 1 183 ? 38.672 16.895 22.696 1.00 75.25 183 GLN A C 1
ATOM 1411 O O . GLN A 1 183 ? 37.839 16.325 22.011 1.00 75.25 183 GLN A O 1
ATOM 1416 N N . MET A 1 184 ? 38.391 17.354 23.920 1.00 72.19 184 MET A N 1
ATOM 1417 C CA . MET A 1 184 ? 37.091 17.168 24.574 1.00 72.19 184 MET A CA 1
ATOM 1418 C C . MET A 1 184 ? 35.962 17.920 23.859 1.00 72.19 184 MET A C 1
ATOM 1420 O O . MET A 1 184 ? 34.874 17.379 23.699 1.00 72.19 184 MET A O 1
ATOM 1424 N N . MET A 1 185 ? 36.219 19.144 23.391 1.00 73.19 185 MET A N 1
ATOM 1425 C CA . MET A 1 185 ? 35.257 19.902 22.583 1.00 73.19 185 MET A CA 1
ATOM 1426 C C . MET A 1 185 ? 34.993 19.217 21.241 1.00 73.19 185 MET A C 1
ATOM 1428 O O . MET A 1 185 ? 33.849 19.146 20.804 1.00 73.19 185 MET A O 1
ATOM 1432 N N . LYS A 1 186 ? 36.031 18.656 20.613 1.00 74.69 186 LYS A N 1
ATOM 1433 C CA . LYS A 1 186 ? 35.894 17.896 19.370 1.00 74.69 186 LYS A CA 1
ATOM 1434 C C . LYS A 1 186 ? 35.133 16.582 19.568 1.00 74.69 186 LYS A C 1
ATOM 1436 O O . LYS A 1 186 ? 34.302 16.245 18.732 1.00 74.69 186 LYS A O 1
ATOM 1441 N N . ASP A 1 187 ? 35.385 15.876 20.667 1.00 67.62 187 ASP A N 1
ATOM 1442 C CA . ASP A 1 187 ? 34.675 14.646 21.018 1.00 67.62 187 ASP A CA 1
ATOM 1443 C C . ASP A 1 187 ? 33.188 14.947 21.310 1.00 67.62 187 ASP A C 1
ATOM 1445 O O . ASP A 1 187 ? 32.323 14.225 20.822 1.00 67.62 187 ASP A O 1
ATOM 1449 N N . LEU A 1 188 ? 32.870 16.064 21.985 1.00 63.03 188 LEU A N 1
ATOM 1450 C CA . LEU A 1 188 ? 31.489 16.543 22.182 1.00 63.03 188 LEU A CA 1
ATOM 1451 C C . LEU A 1 188 ? 30.799 16.924 20.859 1.00 63.03 188 LEU A C 1
ATOM 1453 O O . LEU A 1 188 ? 29.641 16.572 20.640 1.00 63.03 188 LEU A O 1
ATOM 1457 N N . GLU A 1 189 ? 31.503 17.599 19.945 1.00 61.53 189 GLU A N 1
ATOM 1458 C CA . GLU A 1 189 ? 30.987 17.896 18.600 1.00 61.53 189 GLU A CA 1
ATOM 1459 C C . GLU A 1 189 ? 30.776 16.626 17.752 1.00 61.53 189 GLU A C 1
ATOM 1461 O O . GLU A 1 189 ? 29.905 16.588 16.878 1.00 61.53 189 GLU A O 1
ATOM 1466 N N . GLU A 1 190 ? 31.589 15.586 17.953 1.00 59.16 190 GLU A N 1
ATOM 1467 C CA . GLU A 1 190 ? 31.417 14.280 17.311 1.00 59.16 190 GLU A CA 1
ATOM 1468 C C . GLU A 1 190 ? 30.254 13.490 17.938 1.00 59.16 190 GLU A C 1
ATOM 1470 O O . GLU A 1 190 ? 29.478 12.877 17.202 1.00 59.16 190 GLU A O 1
ATOM 1475 N N . GLU A 1 191 ? 30.047 13.568 19.255 1.00 53.41 191 GLU A N 1
ATOM 1476 C CA . GLU A 1 191 ? 28.894 12.984 19.956 1.00 53.41 191 GLU A CA 1
ATOM 1477 C C . GLU A 1 191 ? 27.564 13.620 19.526 1.00 53.41 191 GLU A C 1
ATOM 1479 O O . GLU A 1 191 ? 26.594 12.902 19.254 1.00 53.41 191 GLU A O 1
ATOM 1484 N N . GLU A 1 192 ? 27.528 14.944 19.357 1.00 51.59 192 GLU A N 1
ATOM 1485 C CA . GLU A 1 192 ? 26.358 15.652 18.825 1.00 51.59 192 GLU A CA 1
ATOM 1486 C C . GLU A 1 192 ? 26.039 15.199 17.385 1.00 51.59 192 GLU A C 1
ATOM 1488 O O . GLU A 1 192 ? 24.878 14.988 17.025 1.00 51.59 192 GLU A O 1
ATOM 1493 N N . LYS A 1 193 ? 27.065 14.919 16.566 1.00 49.47 193 LYS A N 1
ATOM 1494 C CA . LYS A 1 193 ? 26.892 14.383 15.200 1.00 49.47 193 LYS A CA 1
ATOM 1495 C C . LYS A 1 193 ? 26.373 12.943 15.167 1.00 49.47 193 LYS A C 1
ATOM 1497 O O . LYS A 1 193 ? 25.685 12.590 14.210 1.00 49.47 193 LYS A O 1
ATOM 1502 N N . VAL A 1 194 ? 26.665 12.113 16.173 1.00 53.34 194 VAL A N 1
ATOM 1503 C CA . VAL A 1 194 ? 26.199 10.711 16.237 1.00 53.34 194 VAL A CA 1
ATOM 1504 C C . VAL A 1 194 ? 24.713 10.616 16.611 1.00 53.34 194 VAL A C 1
ATOM 1506 O O . VAL A 1 194 ? 24.031 9.685 16.176 1.00 53.34 194 VAL A O 1
ATOM 1509 N N . GLN A 1 195 ? 24.165 11.581 17.357 1.00 50.88 195 GLN A N 1
ATOM 1510 C CA . GLN A 1 195 ? 22.730 11.604 17.680 1.00 50.88 195 GLN A CA 1
ATOM 1511 C C . GLN A 1 195 ? 21.840 12.144 16.551 1.00 50.88 195 GLN A C 1
ATOM 1513 O O . GLN A 1 195 ? 20.660 11.779 16.479 1.00 50.88 195 GLN A O 1
ATOM 1518 N N . VAL A 1 196 ? 22.371 12.960 15.638 1.00 55.44 196 VAL A N 1
ATOM 1519 C CA . VAL A 1 196 ? 21.591 13.508 14.521 1.00 55.44 196 VAL A CA 1
ATOM 1520 C C . VAL A 1 196 ? 21.547 12.502 13.372 1.00 55.44 196 VAL A C 1
ATOM 1522 O O . VAL A 1 196 ? 22.323 12.549 12.417 1.00 55.44 196 VAL A O 1
ATOM 1525 N N . VAL A 1 197 ? 20.585 11.581 13.440 1.00 59.66 197 VAL A N 1
ATOM 1526 C CA . VAL A 1 197 ? 20.188 10.778 12.278 1.00 59.66 197 VAL A CA 1
ATOM 1527 C C . VAL A 1 197 ? 19.763 11.742 11.169 1.00 59.66 197 VAL A C 1
ATOM 1529 O O . VAL A 1 197 ? 18.762 12.447 11.308 1.00 59.66 197 VAL A O 1
ATOM 1532 N N . ARG A 1 198 ? 20.531 11.798 10.074 1.00 61.22 198 ARG A N 1
ATOM 1533 C CA . ARG A 1 198 ? 20.211 12.644 8.918 1.00 61.22 198 ARG A CA 1
ATOM 1534 C C . ARG A 1 198 ? 18.900 12.172 8.299 1.00 61.22 198 ARG A C 1
ATOM 1536 O O . ARG A 1 198 ? 18.859 11.151 7.618 1.00 61.22 198 ARG A O 1
ATOM 1543 N N . LEU A 1 199 ? 17.833 12.917 8.563 1.00 70.25 199 LEU A N 1
ATOM 1544 C CA . LEU A 1 199 ? 16.544 12.716 7.918 1.00 70.25 199 LEU A CA 1
ATOM 1545 C C . LEU A 1 199 ? 16.685 13.102 6.442 1.00 70.25 199 LEU A C 1
ATOM 1547 O O . LEU A 1 199 ? 17.142 14.198 6.126 1.00 70.25 199 LEU A O 1
ATOM 1551 N N . GLY A 1 200 ? 16.336 12.178 5.549 1.00 77.56 200 GLY A N 1
ATOM 1552 C CA . GLY A 1 200 ? 16.242 12.443 4.113 1.00 77.56 200 GLY A CA 1
ATOM 1553 C C . GLY A 1 200 ? 14.820 12.831 3.700 1.00 77.56 200 GLY A C 1
ATOM 1554 O O . GLY A 1 200 ? 13.880 12.704 4.487 1.00 77.56 200 GLY A O 1
ATOM 1555 N N . ASP A 1 201 ? 14.638 13.226 2.437 1.00 82.00 201 ASP A N 1
ATOM 1556 C CA . ASP A 1 201 ? 13.328 13.634 1.895 1.00 82.00 201 ASP A CA 1
ATOM 1557 C C . ASP A 1 201 ? 12.248 12.548 2.046 1.00 82.00 201 ASP A C 1
ATOM 1559 O O . ASP A 1 201 ? 11.074 12.850 2.266 1.00 82.00 201 ASP A O 1
ATOM 1563 N N . ALA A 1 202 ? 12.638 11.270 1.978 1.00 85.25 202 ALA A N 1
ATOM 1564 C CA . ALA A 1 202 ? 11.730 10.145 2.191 1.00 85.25 202 ALA A CA 1
ATOM 1565 C C . ALA A 1 202 ? 11.103 10.168 3.598 1.00 85.25 202 ALA A C 1
ATOM 1567 O O . ALA A 1 202 ? 9.903 9.934 3.734 1.00 85.25 202 ALA A O 1
ATOM 1568 N N . SER A 1 203 ? 11.882 10.512 4.629 1.00 86.94 203 SER A N 1
ATOM 1569 C CA . SER A 1 203 ? 11.418 10.599 6.022 1.00 86.94 203 SER A CA 1
ATOM 1570 C C . SER A 1 203 ? 10.471 11.769 6.273 1.00 86.94 203 SER A C 1
ATOM 1572 O O . SER A 1 203 ? 9.655 11.702 7.184 1.00 86.94 203 SER A O 1
ATOM 1574 N N . ILE A 1 204 ? 10.559 12.829 5.464 1.00 87.00 204 ILE A N 1
ATOM 1575 C CA . ILE A 1 204 ? 9.624 13.962 5.515 1.00 87.00 204 ILE A CA 1
ATOM 1576 C C . ILE A 1 204 ? 8.289 13.579 4.864 1.00 87.00 204 ILE A C 1
ATOM 1578 O O . ILE A 1 204 ? 7.225 14.009 5.303 1.00 87.00 204 ILE A O 1
ATOM 1582 N N . ALA A 1 205 ? 8.338 12.780 3.799 1.00 88.25 205 ALA A N 1
ATOM 1583 C CA . ALA A 1 205 ? 7.159 12.412 3.027 1.00 88.25 205 ALA A CA 1
ATOM 1584 C C . ALA A 1 205 ? 6.332 11.281 3.654 1.00 88.25 205 ALA A C 1
ATOM 1586 O O . ALA A 1 205 ? 5.113 11.251 3.481 1.00 88.25 205 ALA A O 1
ATOM 1587 N N . ALA A 1 206 ? 6.983 10.332 4.330 1.00 92.19 206 ALA A N 1
ATOM 1588 C CA . ALA A 1 206 ? 6.329 9.164 4.903 1.00 92.19 206 ALA A CA 1
ATOM 1589 C C . ALA A 1 206 ? 5.813 9.435 6.332 1.00 92.19 206 ALA A C 1
ATOM 1591 O O . ALA A 1 206 ? 6.570 9.938 7.162 1.00 92.19 206 ALA A O 1
ATOM 1592 N N . PRO A 1 207 ? 4.573 9.033 6.675 1.00 91.56 207 PRO A N 1
ATOM 1593 C CA . PRO A 1 207 ? 4.047 9.173 8.036 1.00 91.56 207 PRO A CA 1
ATOM 1594 C C . PRO A 1 207 ? 4.820 8.343 9.073 1.00 91.56 207 PRO A C 1
ATOM 1596 O O . PRO A 1 207 ? 4.858 8.708 10.246 1.00 91.56 207 PRO A O 1
ATOM 1599 N N . PHE A 1 208 ? 5.456 7.243 8.657 1.00 93.62 208 PHE A N 1
ATOM 1600 C CA . PHE A 1 208 ? 6.332 6.442 9.509 1.00 93.62 208 PHE A CA 1
ATOM 1601 C C . PHE A 1 208 ? 7.772 6.511 9.006 1.00 93.62 208 PHE A C 1
ATOM 1603 O O . PHE A 1 208 ? 8.029 6.319 7.820 1.00 93.62 208 PHE A O 1
ATOM 1610 N N . THR A 1 209 ? 8.723 6.702 9.922 1.00 92.12 209 THR A N 1
ATOM 1611 C CA . THR A 1 209 ? 10.160 6.615 9.632 1.00 92.12 209 THR A CA 1
ATOM 1612 C C . THR A 1 209 ? 10.807 5.560 10.528 1.00 92.12 209 THR A C 1
ATOM 1614 O O . THR A 1 209 ? 10.768 5.659 11.754 1.00 92.12 209 THR A O 1
ATOM 1617 N N . SER A 1 210 ? 11.415 4.540 9.919 1.00 90.19 210 SER A N 1
ATOM 1618 C CA . SER A 1 210 ? 12.207 3.524 10.613 1.00 90.19 210 SER A CA 1
ATOM 1619 C C . SER A 1 210 ? 13.645 4.004 10.770 1.00 90.19 210 SER A C 1
ATOM 1621 O O . SER A 1 210 ? 14.332 4.249 9.781 1.00 90.19 210 SER A O 1
ATOM 1623 N N . LYS A 1 211 ? 14.121 4.067 12.019 1.00 84.00 211 LYS A N 1
ATOM 1624 C CA . LYS A 1 211 ? 15.529 4.367 12.354 1.00 84.00 211 LYS A CA 1
ATOM 1625 C C . LYS A 1 211 ? 16.497 3.236 11.997 1.00 84.00 211 LYS A C 1
ATOM 1627 O O . LYS A 1 211 ? 17.707 3.434 12.005 1.00 84.00 211 LYS A O 1
ATOM 1632 N N . TYR A 1 212 ? 15.966 2.049 11.717 1.00 81.00 212 TYR A N 1
ATOM 1633 C CA . TYR A 1 212 ? 16.740 0.876 11.345 1.00 81.00 212 TYR A CA 1
ATOM 1634 C C . TYR A 1 212 ? 16.551 0.583 9.859 1.00 81.00 212 TYR A C 1
ATOM 1636 O O . TYR A 1 212 ? 15.439 0.696 9.338 1.00 81.00 212 TYR A O 1
ATOM 1644 N N . THR A 1 213 ? 17.611 0.098 9.219 1.00 81.25 213 THR A N 1
ATOM 1645 C CA . THR A 1 213 ? 17.609 -0.379 7.826 1.00 81.25 213 THR A CA 1
ATOM 1646 C C . THR A 1 213 ? 16.767 -1.645 7.621 1.00 81.25 213 THR A C 1
ATOM 1648 O O . THR A 1 213 ? 16.521 -2.060 6.492 1.00 81.25 213 THR A O 1
ATOM 1651 N N . SER A 1 214 ? 16.316 -2.287 8.704 1.00 87.81 214 SER A N 1
ATOM 1652 C CA . SER A 1 214 ? 15.554 -3.531 8.642 1.00 87.81 214 SER A CA 1
ATOM 1653 C C . SER A 1 214 ? 14.112 -3.324 8.170 1.00 87.81 214 SER A C 1
ATOM 1655 O O . SER A 1 214 ? 13.353 -2.519 8.723 1.00 87.81 214 SER A O 1
ATOM 1657 N N . ILE A 1 215 ? 13.694 -4.172 7.226 1.00 90.88 215 ILE A N 1
ATOM 1658 C CA . ILE A 1 215 ? 12.305 -4.279 6.752 1.00 90.88 215 ILE A CA 1
ATOM 1659 C C . ILE A 1 215 ? 11.347 -4.864 7.805 1.00 90.88 215 ILE A C 1
ATOM 1661 O O . ILE A 1 215 ? 10.129 -4.829 7.635 1.00 90.88 215 ILE A O 1
ATOM 1665 N N . GLN A 1 216 ? 11.869 -5.371 8.927 1.00 92.62 216 GLN A N 1
ATOM 1666 C CA . GLN A 1 216 ? 11.058 -5.880 10.037 1.00 92.62 216 GLN A CA 1
ATOM 1667 C C . GLN A 1 216 ? 10.114 -4.804 10.606 1.00 92.62 216 GLN A C 1
ATOM 1669 O O . GLN A 1 216 ? 9.029 -5.117 11.102 1.00 92.62 216 GLN A O 1
ATOM 1674 N N . SER A 1 217 ? 10.499 -3.530 10.484 1.00 91.75 217 SER A N 1
ATOM 1675 C CA . SER A 1 217 ? 9.678 -2.369 10.836 1.00 91.75 217 SER A CA 1
ATOM 1676 C C . SER A 1 217 ? 8.299 -2.389 10.163 1.00 91.75 217 SER A C 1
ATOM 1678 O O . SER A 1 217 ? 7.302 -2.119 10.831 1.00 91.75 217 SER A O 1
ATOM 1680 N N . ILE A 1 218 ? 8.203 -2.817 8.898 1.00 94.94 218 ILE A N 1
ATOM 1681 C CA . ILE A 1 218 ? 6.924 -2.951 8.185 1.00 94.94 218 ILE A CA 1
ATOM 1682 C C . ILE A 1 218 ? 6.022 -3.973 8.888 1.00 94.94 218 ILE A C 1
ATOM 1684 O O . ILE A 1 218 ? 4.846 -3.708 9.143 1.00 94.94 218 ILE A O 1
ATOM 1688 N N . CYS A 1 219 ? 6.575 -5.124 9.282 1.00 95.12 219 CYS A N 1
ATOM 1689 C CA . CYS A 1 219 ? 5.822 -6.141 10.017 1.00 95.12 219 CYS A CA 1
ATOM 1690 C C . CYS A 1 219 ? 5.328 -5.616 11.372 1.00 95.12 219 CYS A C 1
ATOM 1692 O O . CYS A 1 219 ? 4.222 -5.953 11.796 1.00 95.12 219 CYS A O 1
ATOM 1694 N N . HIS A 1 220 ? 6.126 -4.797 12.061 1.00 94.88 220 HIS A N 1
ATOM 1695 C CA . HIS A 1 220 ? 5.728 -4.186 13.331 1.00 94.88 220 HIS A CA 1
ATOM 1696 C C . HIS A 1 220 ? 4.591 -3.180 13.149 1.00 94.88 220 HIS A C 1
ATOM 1698 O O . HIS A 1 220 ? 3.626 -3.239 13.907 1.00 94.88 220 HIS A O 1
ATOM 1704 N N . VAL A 1 221 ? 4.656 -2.332 12.117 1.00 95.31 221 VAL A N 1
ATOM 1705 C CA . VAL A 1 221 ? 3.579 -1.389 11.776 1.00 95.31 221 VAL A CA 1
ATOM 1706 C C . VAL A 1 221 ? 2.275 -2.138 11.501 1.00 95.31 221 VAL A C 1
ATOM 1708 O O . VAL A 1 221 ? 1.245 -1.794 12.073 1.00 95.31 221 VAL A O 1
ATOM 1711 N N . ILE A 1 222 ? 2.312 -3.220 10.715 1.00 96.81 222 ILE A N 1
ATOM 1712 C CA . ILE A 1 222 ? 1.113 -4.022 10.421 1.00 96.81 222 ILE A CA 1
ATOM 1713 C C . ILE A 1 222 ? 0.564 -4.690 11.691 1.00 96.81 222 ILE A C 1
ATOM 1715 O O . ILE A 1 222 ? -0.642 -4.653 11.941 1.00 96.81 222 ILE A O 1
ATOM 1719 N N . LYS A 1 223 ? 1.428 -5.293 12.519 1.00 97.12 223 LYS A N 1
ATOM 1720 C CA . LYS A 1 223 ? 1.011 -5.936 13.778 1.00 97.12 223 LYS A CA 1
ATOM 1721 C C . LYS A 1 223 ? 0.363 -4.938 14.738 1.00 97.12 223 LYS A C 1
ATOM 1723 O O . LYS A 1 223 ? -0.699 -5.236 15.283 1.00 97.12 223 LYS A O 1
ATOM 1728 N N . GLN A 1 224 ? 0.968 -3.764 14.909 1.00 97.12 224 GLN A N 1
ATOM 1729 C CA . GLN A 1 224 ? 0.410 -2.704 15.746 1.00 97.12 224 GLN A CA 1
ATOM 1730 C C . GLN A 1 224 ? -0.899 -2.168 15.168 1.00 97.12 224 GLN A C 1
ATOM 1732 O O . GLN A 1 224 ? -1.884 -2.100 15.893 1.00 97.12 224 GLN A O 1
ATOM 1737 N N . GLY A 1 225 ? -0.968 -1.927 13.856 1.00 97.25 225 GLY A N 1
ATOM 1738 C CA . GLY A 1 225 ? -2.197 -1.499 13.187 1.00 97.25 225 GLY A CA 1
ATOM 1739 C C . GLY A 1 225 ? -3.366 -2.466 13.401 1.00 97.25 225 GLY A C 1
ATOM 1740 O O . GLY A 1 225 ? -4.480 -2.030 13.681 1.00 97.25 225 GLY A O 1
ATOM 1741 N N . ARG A 1 226 ? -3.120 -3.785 13.363 1.00 97.88 226 ARG A N 1
ATOM 1742 C CA . ARG A 1 226 ? -4.150 -4.793 13.681 1.00 97.88 226 ARG A CA 1
ATOM 1743 C C . ARG A 1 226 ? -4.624 -4.705 15.131 1.00 97.88 226 ARG A C 1
ATOM 1745 O O . ARG A 1 226 ? -5.827 -4.778 15.364 1.00 97.88 226 ARG A O 1
ATOM 1752 N N . CYS A 1 227 ? -3.702 -4.558 16.082 1.00 97.56 227 CYS A N 1
ATOM 1753 C CA . CYS A 1 227 ? -4.038 -4.395 17.497 1.00 97.56 227 CYS A CA 1
ATOM 1754 C C . CYS A 1 227 ? -4.895 -3.139 17.710 1.00 97.56 227 CYS A C 1
ATOM 1756 O O . CYS A 1 227 ? -5.997 -3.225 18.247 1.00 97.56 227 CYS A O 1
ATOM 1758 N N . THR A 1 228 ? -4.439 -1.994 17.195 1.00 97.88 228 THR A N 1
ATOM 1759 C CA . THR A 1 228 ? -5.153 -0.717 17.286 1.00 97.88 228 THR A CA 1
ATOM 1760 C C . THR A 1 228 ? -6.551 -0.808 16.684 1.00 97.88 228 THR A C 1
ATOM 1762 O O . THR A 1 228 ? -7.509 -0.399 17.331 1.00 97.88 228 THR A O 1
ATOM 1765 N N . LEU A 1 229 ? -6.696 -1.402 15.494 1.00 97.44 229 LEU A N 1
ATOM 1766 C CA . LEU A 1 229 ? -7.998 -1.540 14.840 1.00 97.44 229 LEU A CA 1
ATOM 1767 C C . LEU A 1 229 ? -8.988 -2.351 15.688 1.00 97.44 229 LEU A C 1
ATOM 1769 O O . LEU A 1 229 ? -10.145 -1.956 15.827 1.00 97.44 229 LEU A O 1
ATOM 1773 N N . VAL A 1 230 ? -8.541 -3.464 16.276 1.00 98.12 230 VAL A N 1
ATOM 1774 C CA . VAL A 1 230 ? -9.384 -4.289 17.155 1.00 98.12 230 VAL A CA 1
ATOM 1775 C C . VAL A 1 230 ? -9.819 -3.492 18.383 1.00 98.12 230 VAL A C 1
ATOM 1777 O O . VAL A 1 230 ? -11.012 -3.459 18.686 1.00 98.12 230 VAL A O 1
ATOM 1780 N N . THR A 1 231 ? -8.887 -2.803 19.040 1.00 98.12 231 THR A N 1
ATOM 1781 C CA . THR A 1 231 ? -9.175 -1.981 20.220 1.00 98.12 231 THR A CA 1
ATOM 1782 C C . THR A 1 231 ? -10.151 -0.848 19.900 1.00 98.12 231 THR A C 1
ATOM 1784 O O . THR A 1 231 ? -11.112 -0.643 20.637 1.00 98.12 231 THR A O 1
ATOM 1787 N N . THR A 1 232 ? -9.978 -0.145 18.776 1.00 98.19 232 THR A N 1
ATOM 1788 C CA . THR A 1 232 ? -10.887 0.934 18.357 1.00 98.19 232 THR A CA 1
ATOM 1789 C C . THR A 1 232 ? -12.290 0.411 18.052 1.00 98.19 232 THR A C 1
ATOM 1791 O O . THR A 1 232 ? -13.275 1.006 18.486 1.00 98.19 232 THR A O 1
ATOM 1794 N N . LEU A 1 233 ? -12.412 -0.727 17.360 1.00 97.69 233 LEU A N 1
ATOM 1795 C CA . LEU A 1 233 ? -13.717 -1.339 17.095 1.00 97.69 233 LEU A CA 1
ATOM 1796 C C . LEU A 1 233 ? -14.403 -1.807 18.384 1.00 97.69 233 LEU A C 1
ATOM 1798 O O . LEU A 1 233 ? -15.614 -1.644 18.527 1.00 97.69 233 LEU A O 1
ATOM 1802 N N . GLN A 1 234 ? -13.651 -2.378 19.327 1.00 97.56 234 GLN A N 1
ATOM 1803 C CA . GLN A 1 234 ? -14.178 -2.746 20.643 1.00 97.56 234 GLN A CA 1
ATOM 1804 C C . GLN A 1 234 ? -14.646 -1.514 21.420 1.00 97.56 234 GLN A C 1
ATOM 1806 O O . GLN A 1 234 ? -15.757 -1.515 21.945 1.00 97.56 234 GLN A O 1
ATOM 1811 N N . MET A 1 235 ? -13.852 -0.444 21.422 1.00 97.88 235 MET A N 1
ATOM 1812 C CA . MET A 1 235 ? -14.214 0.829 22.040 1.00 97.88 235 MET A CA 1
ATOM 1813 C C . MET A 1 235 ? -15.521 1.385 21.460 1.00 97.88 235 MET A C 1
ATOM 1815 O O . MET A 1 235 ? -16.418 1.734 22.221 1.00 97.88 235 MET A O 1
ATOM 1819 N N . PHE A 1 236 ? -15.686 1.407 20.132 1.00 98.06 236 PHE A N 1
ATOM 1820 C CA . PHE A 1 236 ? -16.934 1.861 19.505 1.00 98.06 236 PHE A CA 1
ATOM 1821 C C . PHE A 1 236 ? -18.140 0.997 19.878 1.00 98.06 236 PHE A C 1
ATOM 1823 O O . PHE A 1 236 ? -19.215 1.540 20.120 1.00 98.06 236 PHE A O 1
ATOM 1830 N N . LYS A 1 237 ? -17.972 -0.327 19.989 1.00 97.50 237 LYS A N 1
ATOM 1831 C CA . LYS A 1 237 ? -19.047 -1.217 20.457 1.00 97.50 237 LYS A CA 1
ATOM 1832 C C . LYS A 1 237 ? -19.454 -0.906 21.895 1.00 97.50 237 LYS A C 1
ATOM 1834 O O . LYS A 1 237 ? -20.646 -0.823 22.171 1.00 97.50 237 LYS A O 1
ATOM 1839 N N . ILE A 1 238 ? -18.483 -0.705 22.787 1.00 97.25 238 ILE A N 1
ATOM 1840 C CA . ILE A 1 238 ? -18.747 -0.349 24.188 1.00 97.25 238 ILE A CA 1
ATOM 1841 C C . ILE A 1 238 ? -19.465 1.001 24.264 1.00 97.25 238 ILE A C 1
ATOM 1843 O O . ILE A 1 238 ? -20.477 1.111 24.948 1.00 97.25 238 ILE A O 1
ATOM 1847 N N . LEU A 1 239 ? -18.996 2.010 23.524 1.00 97.44 239 LEU A N 1
ATOM 1848 C CA . LEU A 1 239 ? -19.621 3.334 23.503 1.00 97.44 239 LEU A CA 1
ATOM 1849 C C . LEU A 1 239 ? -21.058 3.288 22.974 1.00 97.44 239 LEU A C 1
ATOM 1851 O O . LEU A 1 239 ? -21.943 3.878 23.586 1.00 97.44 239 LEU A O 1
ATOM 1855 N N . ALA A 1 240 ? -21.309 2.563 21.881 1.00 97.81 240 ALA A N 1
ATOM 1856 C CA . ALA A 1 240 ? -22.650 2.421 21.319 1.00 97.81 240 ALA A CA 1
ATOM 1857 C C . ALA A 1 240 ? -23.609 1.704 22.284 1.00 97.81 240 ALA A C 1
ATOM 1859 O O . ALA A 1 240 ? -24.747 2.139 22.457 1.00 97.81 240 ALA A O 1
ATOM 1860 N N . LEU A 1 241 ? -23.144 0.638 22.945 1.00 97.56 241 LEU A N 1
ATOM 1861 C CA . LEU A 1 241 ? -23.936 -0.082 23.943 1.00 97.56 241 LEU A CA 1
ATOM 1862 C C . LEU A 1 241 ? -24.226 0.787 25.166 1.00 97.56 241 LEU A C 1
ATOM 1864 O O . LEU A 1 241 ? -25.378 0.873 25.580 1.00 97.56 241 LEU A O 1
ATOM 1868 N N . ASN A 1 242 ? -23.216 1.474 25.703 1.00 97.19 242 ASN A N 1
ATOM 1869 C CA . ASN A 1 242 ? -23.397 2.370 26.842 1.00 97.19 242 ASN A CA 1
ATOM 1870 C C . ASN A 1 242 ? -24.372 3.503 26.510 1.00 97.19 242 ASN A C 1
ATOM 1872 O O . ASN A 1 242 ? -25.239 3.808 27.321 1.00 97.19 242 ASN A O 1
ATOM 1876 N N . ALA A 1 243 ? -24.280 4.085 25.310 1.00 97.62 243 ALA A N 1
ATOM 1877 C CA . ALA A 1 243 ? -25.205 5.121 24.863 1.00 97.62 243 ALA A CA 1
ATOM 1878 C C . ALA A 1 243 ? -26.649 4.603 24.769 1.00 97.62 243 ALA A C 1
ATOM 1880 O O . ALA A 1 243 ? -27.568 5.277 25.227 1.00 97.62 243 ALA A O 1
ATOM 1881 N N . LEU A 1 244 ? -26.854 3.400 24.223 1.00 97.38 244 LEU A N 1
ATOM 1882 C CA . LEU A 1 244 ? -28.188 2.812 24.093 1.00 97.38 244 LEU A CA 1
ATOM 1883 C C . LEU A 1 244 ? -28.795 2.454 25.455 1.00 97.38 244 LEU A C 1
ATOM 1885 O O . LEU A 1 244 ? -29.960 2.755 25.706 1.00 97.38 244 LEU A O 1
ATOM 1889 N N . VAL A 1 245 ? -28.000 1.845 26.341 1.00 96.25 245 VAL A N 1
ATOM 1890 C CA . VAL A 1 245 ? -28.424 1.504 27.706 1.00 96.25 245 VAL A CA 1
ATOM 1891 C C . VAL A 1 245 ? -28.776 2.766 28.483 1.00 96.25 245 VAL A C 1
ATOM 1893 O O . VAL A 1 245 ? -29.827 2.801 29.116 1.00 96.25 245 VAL A O 1
ATOM 1896 N N . LEU A 1 246 ? -27.937 3.802 28.405 1.00 94.50 246 LEU A N 1
ATOM 1897 C CA . LEU A 1 246 ? -28.169 5.072 29.087 1.00 94.50 246 LEU A CA 1
ATOM 1898 C C . LEU A 1 246 ? -29.423 5.780 28.562 1.00 94.50 246 LEU A C 1
ATOM 1900 O O . LEU A 1 246 ? -30.236 6.242 29.354 1.00 94.50 246 LEU A O 1
ATOM 1904 N N . ALA A 1 247 ? -29.614 5.835 27.241 1.00 95.69 247 ALA A N 1
ATOM 1905 C CA . ALA A 1 247 ? -30.789 6.468 26.648 1.00 95.69 247 ALA A CA 1
ATOM 1906 C C . ALA A 1 247 ? -32.085 5.740 27.035 1.00 95.69 247 ALA A C 1
ATOM 1908 O O . ALA A 1 247 ? -33.068 6.380 27.407 1.00 95.69 247 ALA A O 1
ATOM 1909 N N . TYR A 1 248 ? -32.084 4.405 26.987 1.00 96.25 248 TYR A N 1
ATOM 1910 C CA . TYR A 1 248 ? -33.242 3.607 27.384 1.00 96.25 248 TYR A CA 1
ATOM 1911 C C . TYR A 1 248 ? -33.540 3.741 28.881 1.00 96.25 248 TYR A C 1
ATOM 1913 O O . TYR A 1 248 ? -34.684 4.002 29.252 1.00 96.25 248 TYR A O 1
ATOM 1921 N N . SER A 1 249 ? -32.522 3.608 29.740 1.00 92.62 249 SER A N 1
ATOM 1922 C CA . SER A 1 249 ? -32.706 3.696 31.190 1.00 92.62 249 SER A CA 1
ATOM 1923 C C . SER A 1 249 ? -33.217 5.073 31.601 1.00 92.62 249 SER A C 1
ATOM 1925 O O . SER A 1 249 ? -34.198 5.155 32.333 1.00 92.62 249 SER A O 1
ATOM 1927 N N . GLN A 1 250 ? -32.635 6.151 31.068 1.00 90.56 250 GLN A N 1
ATOM 1928 C CA . GLN A 1 250 ? -33.114 7.507 31.325 1.00 90.56 250 GLN A CA 1
ATOM 1929 C C . GLN A 1 250 ? -34.536 7.718 30.804 1.00 90.56 250 GLN A C 1
ATOM 1931 O O . GLN A 1 250 ? -35.342 8.317 31.509 1.00 90.56 250 GLN A O 1
ATOM 1936 N N . SER A 1 251 ? -34.877 7.205 29.617 1.00 93.38 251 SER A N 1
ATOM 1937 C CA . SER A 1 251 ? -36.229 7.347 29.066 1.00 93.38 251 SER A CA 1
ATOM 1938 C C . SER A 1 251 ? -37.287 6.658 29.930 1.00 93.38 251 SER A C 1
ATOM 1940 O O . SER A 1 251 ? -38.332 7.251 30.179 1.00 93.38 251 SER A O 1
ATOM 1942 N N . VAL A 1 252 ? -37.042 5.423 30.381 1.00 93.31 252 VAL A N 1
ATOM 1943 C CA . VAL A 1 252 ? -38.001 4.673 31.212 1.00 93.31 252 VAL A CA 1
ATOM 1944 C C . VAL A 1 252 ? -38.111 5.293 32.602 1.00 93.31 252 VAL A C 1
ATOM 1946 O O . VAL A 1 252 ? -39.210 5.604 33.047 1.00 93.31 252 VAL A O 1
ATOM 1949 N N . LEU A 1 253 ? -36.977 5.555 33.260 1.00 90.38 253 LEU A N 1
ATOM 1950 C CA . LEU A 1 253 ? -36.966 6.132 34.608 1.00 90.38 253 LEU A CA 1
ATOM 1951 C C . LEU A 1 253 ? -37.615 7.517 34.647 1.00 90.38 253 LEU A C 1
ATOM 1953 O O . LEU A 1 253 ? -38.296 7.849 35.614 1.00 90.38 253 LEU A O 1
ATOM 1957 N N . TYR A 1 254 ? -37.441 8.310 33.587 1.00 89.12 254 TYR A N 1
ATOM 1958 C CA . TYR A 1 254 ? -38.100 9.603 33.462 1.00 89.12 254 TYR A CA 1
ATOM 1959 C C . TYR A 1 254 ? -39.625 9.472 33.371 1.00 89.12 254 TYR A C 1
ATOM 1961 O O . TYR A 1 254 ? -40.330 10.231 34.035 1.00 89.12 254 TYR A O 1
ATOM 1969 N N . LEU A 1 255 ? -40.137 8.508 32.594 1.00 91.44 255 LEU A N 1
ATOM 1970 C CA . LEU A 1 255 ? -41.579 8.247 32.490 1.00 91.44 255 LEU A CA 1
ATOM 1971 C C . LEU A 1 255 ? -42.175 7.750 33.813 1.00 91.44 255 LEU A C 1
ATOM 1973 O O . LEU A 1 255 ? -43.276 8.163 34.169 1.00 91.44 255 LEU A O 1
ATOM 1977 N N . ASP A 1 256 ? -41.428 6.941 34.564 1.00 91.88 256 ASP A N 1
ATOM 1978 C CA . ASP A 1 256 ? -41.839 6.444 35.883 1.00 91.88 256 ASP A CA 1
ATOM 1979 C C . ASP A 1 256 ? -41.636 7.480 37.011 1.00 91.88 256 ASP A C 1
ATOM 1981 O O . ASP A 1 256 ? -41.970 7.226 38.169 1.00 91.88 256 ASP A O 1
ATOM 1985 N N . GLY A 1 257 ? -41.084 8.661 36.702 1.00 88.88 257 GLY A N 1
ATOM 1986 C CA . GLY A 1 257 ? -40.830 9.733 37.671 1.00 88.88 257 GLY A CA 1
ATOM 1987 C C . GLY A 1 257 ? -39.716 9.427 38.680 1.00 88.88 257 GLY A C 1
ATOM 1988 O O . GLY A 1 257 ? -39.596 10.116 39.696 1.00 88.88 257 GLY A O 1
ATOM 1989 N N . ILE A 1 258 ? -38.891 8.412 38.417 1.00 86.75 258 ILE A N 1
ATOM 1990 C CA . ILE A 1 258 ? -37.819 7.963 39.306 1.00 86.75 258 ILE A CA 1
ATOM 1991 C C . ILE A 1 258 ? -36.583 8.843 39.085 1.00 86.75 258 ILE A C 1
ATOM 1993 O O . ILE A 1 258 ? -36.056 8.942 37.977 1.00 86.75 258 ILE A O 1
ATOM 1997 N N . LYS A 1 259 ? -36.091 9.472 40.158 1.00 80.81 259 LYS A N 1
ATOM 1998 C CA . LYS A 1 259 ? -34.846 10.253 40.161 1.00 80.81 259 LYS A CA 1
ATOM 1999 C C . LYS A 1 259 ? -33.791 9.561 41.011 1.00 80.81 259 LYS A C 1
ATOM 2001 O O . LYS A 1 259 ? -34.084 9.125 42.122 1.00 80.81 259 LYS A O 1
ATOM 2006 N N . PHE A 1 260 ? -32.566 9.498 40.502 1.00 75.75 260 PHE A N 1
ATOM 2007 C CA . PHE A 1 260 ? -31.427 9.049 41.296 1.00 75.75 260 PHE A CA 1
ATOM 2008 C C . PHE A 1 260 ? -31.082 10.085 42.373 1.00 75.75 260 PHE A C 1
ATOM 2010 O O . PHE A 1 260 ? -31.173 11.289 42.135 1.00 75.75 260 PHE A O 1
ATOM 2017 N N . SER A 1 261 ? -30.707 9.599 43.559 1.00 80.38 261 SER A N 1
ATOM 2018 C CA . SER A 1 261 ? -30.120 10.410 44.633 1.00 80.38 261 SER A CA 1
ATOM 2019 C C . SER A 1 261 ? -28.713 10.876 44.242 1.00 80.38 261 SER A C 1
ATOM 2021 O O . SER A 1 261 ? -28.010 10.149 43.540 1.00 80.38 261 SER A O 1
ATOM 2023 N N . ASP A 1 262 ? -28.262 12.019 44.768 1.00 76.19 262 ASP A N 1
ATOM 2024 C CA . ASP A 1 262 ? -26.921 12.590 44.526 1.00 76.19 262 ASP A CA 1
ATOM 2025 C C . ASP A 1 262 ? -25.766 11.642 44.899 1.00 76.19 262 ASP A C 1
ATOM 2027 O O . ASP A 1 262 ? -24.640 11.803 44.445 1.00 76.19 262 ASP A O 1
ATOM 2031 N N . THR A 1 263 ? -26.033 10.639 45.736 1.00 83.88 263 THR A N 1
ATOM 2032 C CA . THR A 1 263 ? -25.070 9.606 46.144 1.00 83.88 263 THR A CA 1
ATOM 2033 C C . THR A 1 263 ? -25.039 8.374 45.236 1.00 83.88 263 THR A C 1
ATOM 2035 O O . THR A 1 263 ? -24.154 7.537 45.397 1.00 83.88 263 THR A O 1
ATOM 2038 N N . GLN A 1 264 ? -26.016 8.218 44.338 1.00 70.31 264 GLN A N 1
ATOM 2039 C CA . GLN A 1 264 ? -26.207 7.024 43.500 1.00 70.31 264 GLN A CA 1
ATOM 2040 C C . GLN A 1 264 ? -25.976 7.276 42.002 1.00 70.31 264 GLN A C 1
ATOM 2042 O O . GLN A 1 264 ? -25.854 6.303 41.257 1.00 70.31 264 GLN A O 1
ATOM 2047 N N . ALA A 1 265 ? -25.970 8.541 41.574 1.00 62.72 265 ALA A N 1
ATOM 2048 C CA . ALA A 1 265 ? -25.696 8.974 40.202 1.00 62.72 265 ALA A CA 1
ATOM 2049 C C . ALA A 1 265 ? -24.188 9.094 39.932 1.00 62.72 265 ALA A C 1
ATOM 2051 O O . ALA A 1 265 ? -23.786 8.799 38.784 1.00 62.72 265 ALA A O 1
#

Radius of gyration: 38.83 Å; chains: 1; bounding box: 113×70×97 Å

Sequence (265 aa):
MNDDKKISLLPKSNAAVARFISEYEFCITGPAFIYLLSKHYHFLRCIMPHVKIFARMAPKQKERVITELKTLGFTTLMCGDGTNDVGALKHADVGVALLSHPYDATIAEKTKKKEEGSGANVNPSQDQTNYSHSNSKNNLNPPSNLLKKALTQHSGRRTDAPAGARQIRHNAASSAAAKRFEQMMKDLEEEEKVQVVRLGDASIAAPFTSKYTSIQSICHVIKQGRCTLVTTLQMFKILALNALVLAYSQSVLYLDGIKFSDTQA

Secon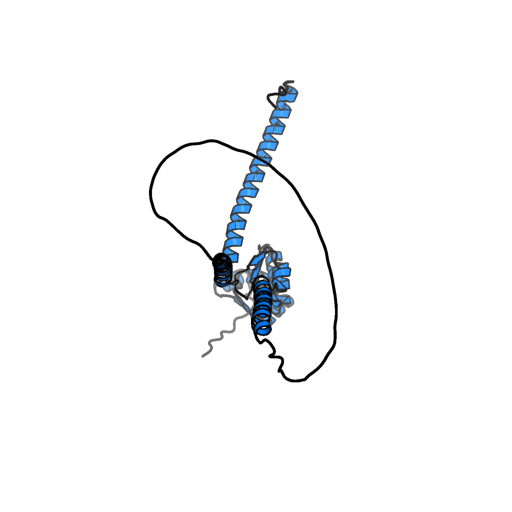dary structure (DSSP, 8-state):
--------SS-SSHHHHHHHHHH--EEEEHHHHHHHHHH-HHHHHHHGGGEEEEES--HHHHHHHHHHHHHTT---EEEESSGGGHHHHHHSSEEEEEPSS---HHHHHHHHHHHHHSS---PPP----------------------------------------------THHHHHHHHHHHHHHHHHHHHHHH-----HHHHHSSEEESSS-THHHHHHHHHHHHHHHHHHHHHHHHHHHHHHHHHHHHHHHHTT----TTT-

pLDDT: mean 73.78, std 25.37, range [24.25, 98.19]

InterPro domains:
  IPR001757 P-type ATPase [TIGR01494] (46-100)
  IPR006544 P-type ATPase, subfamily V [PTHR45630] (16-265)
  IPR023214 HAD superfamily [G3DSA:3.40.50.1000] (2-112)
  IPR036412 HAD-like superfamily [SSF56784] (20-98)